Protein AF-0000000069700414 (afdb_homodimer)

Sequence (272 aa):
VNTRLRNTLLAIALTTCFTAASQASTSADVPSVSQDPVVQHLKLSEEQVAKIQALRQGFENNVSQIKISGYQDGALADVIHSGKWDDAKVKQQLAAFGQLDQQVRYYRVKYYFDVSQVLTPEQRELVKKDLSAAINVNTRLRNTLLAIALTTCFTAASQASTSADVPSVSQDPVVQHLKLSEEQVAKIQALRQGFENNVSQIKISGYQDGALADVIHSGKWDDAKVKQQLAAFGQLDQQVRYYRVKYYFDVSQVLTPEQRELVKKDLSAAIN

Foldseek 3Di:
DCVVVLVVLLVVQLLCLLQDPPPDDDDDCPPGNPPSPLNVVLPDDPVLNVQLVVLVVVLSVQLVPDDQPQADPCQVVCCVVVVHHDPVSVVSNVVSSVVSSVSSVVSSVVSVVVSCVSGDPVSNVSSVVVVVVVVD/DCVVVLVVLLVPQLLCLLQDPDPDDDDDPPPGNPPSPLNVVLPDDPVLNVQLVVLVVVLVVQLVPDDQPQADPCQVVCCVVVVHHDPVSVVSNVVSSVVSSVSSVVSSVVSVVVSCVSGDPVSNVSSVVSVVVVVD

pLDDT: mean 76.79, std 23.21, range [29.92, 98.38]

Structure (mmCIF, N/CA/C/O backbone):
data_AF-0000000069700414-model_v1
#
loop_
_entity.id
_entity.type
_entity.pdbx_description
1 polymer Lipoprotein
#
loop_
_atom_site.group_PDB
_atom_site.id
_atom_site.type_symbol
_atom_site.label_atom_id
_atom_site.label_alt_id
_atom_site.label_comp_id
_atom_site.label_asym_id
_atom_site.label_entity_id
_atom_site.label_seq_id
_atom_site.pdbx_PDB_ins_code
_atom_site.Cartn_x
_atom_site.Cartn_y
_atom_site.Cartn_z
_atom_site.occupancy
_atom_site.B_iso_or_equiv
_atom_site.auth_seq_id
_atom_site.auth_comp_id
_atom_site.auth_asym_id
_atom_site.auth_atom_id
_atom_site.pdbx_PDB_model_num
ATOM 1 N N . VAL A 1 1 ? 17.812 -6.016 7.461 1 41.91 1 VAL A N 1
ATOM 2 C CA . VAL A 1 1 ? 17 -6.672 6.449 1 41.91 1 VAL A CA 1
ATOM 3 C C . VAL A 1 1 ? 15.672 -5.93 6.293 1 41.91 1 VAL A C 1
ATOM 5 O O . VAL A 1 1 ? 15.211 -5.691 5.172 1 41.91 1 VAL A O 1
ATOM 8 N N . ASN A 1 2 ? 15.023 -5.598 7.434 1 52.28 2 ASN A N 1
ATOM 9 C CA . ASN A 1 2 ? 13.68 -5.023 7.414 1 52.28 2 ASN A CA 1
ATOM 10 C C . ASN A 1 2 ? 13.703 -3.561 6.984 1 52.28 2 ASN A C 1
ATOM 12 O O . ASN A 1 2 ? 12.68 -2.879 7.039 1 52.28 2 ASN A O 1
ATOM 16 N N . THR A 1 3 ? 14.977 -3.229 6.633 1 57.22 3 THR A N 1
ATOM 17 C CA . THR A 1 3 ? 15.133 -1.822 6.281 1 57.22 3 THR A CA 1
ATOM 18 C C . THR A 1 3 ? 14.461 -1.518 4.945 1 57.22 3 THR A C 1
ATOM 20 O O . THR A 1 3 ? 13.914 -0.431 4.754 1 57.22 3 THR A O 1
ATOM 23 N N . ARG A 1 4 ? 14.531 -2.467 4.176 1 59.78 4 ARG A N 1
ATOM 24 C CA . ARG A 1 4 ? 13.961 -2.232 2.854 1 59.78 4 ARG A CA 1
ATOM 25 C C . ARG A 1 4 ? 12.453 -2.01 2.938 1 59.78 4 ARG A C 1
ATOM 27 O O . ARG A 1 4 ? 11.914 -1.105 2.293 1 59.78 4 ARG A O 1
ATOM 34 N N . LEU A 1 5 ? 11.875 -2.877 3.717 1 58.03 5 LEU A N 1
ATOM 35 C CA . LEU A 1 5 ? 10.43 -2.75 3.869 1 58.03 5 LEU A CA 1
ATOM 36 C C . LEU A 1 5 ? 10.062 -1.383 4.434 1 58.03 5 LEU A C 1
ATOM 38 O O . LEU A 1 5 ? 9.109 -0.754 3.973 1 58.03 5 LEU A O 1
ATOM 42 N N . ARG A 1 6 ? 10.836 -1.009 5.406 1 60.41 6 ARG A N 1
ATOM 43 C CA . ARG A 1 6 ? 10.578 0.291 6.02 1 60.41 6 ARG A CA 1
ATOM 44 C C . ARG A 1 6 ? 10.758 1.418 5.008 1 60.41 6 ARG A C 1
ATOM 46 O O . ARG A 1 6 ? 9.945 2.348 4.961 1 60.41 6 ARG A O 1
ATOM 53 N N . ASN A 1 7 ? 11.75 1.329 4.266 1 59.88 7 ASN A N 1
ATOM 54 C CA . ASN A 1 7 ? 12.039 2.359 3.271 1 59.88 7 ASN A CA 1
ATOM 55 C C . ASN A 1 7 ? 10.953 2.418 2.199 1 59.88 7 ASN A C 1
ATOM 57 O O . ASN A 1 7 ? 10.578 3.504 1.751 1 59.88 7 ASN A O 1
ATOM 61 N N . THR A 1 8 ? 10.5 1.278 1.848 1 60.91 8 THR A N 1
ATOM 62 C CA . THR A 1 8 ? 9.453 1.226 0.832 1 60.91 8 THR A CA 1
ATOM 63 C C . THR A 1 8 ? 8.156 1.834 1.358 1 60.91 8 THR A C 1
ATOM 65 O O . THR A 1 8 ? 7.469 2.559 0.638 1 60.91 8 THR A O 1
ATOM 68 N N . LEU A 1 9 ? 7.922 1.558 2.535 1 58.03 9 LEU A N 1
ATOM 69 C CA . LEU A 1 9 ? 6.691 2.082 3.119 1 58.03 9 LEU A CA 1
ATOM 70 C C . LEU A 1 9 ? 6.801 3.586 3.352 1 58.03 9 LEU A C 1
ATOM 72 O O . LEU A 1 9 ? 5.809 4.309 3.24 1 58.03 9 LEU A O 1
ATOM 76 N N . LEU A 1 10 ? 8.016 3.967 3.656 1 55.5 10 LEU A N 1
ATOM 77 C CA . LEU A 1 10 ? 8.258 5.395 3.834 1 55.5 10 LEU A CA 1
ATOM 78 C C . LEU A 1 10 ? 8.156 6.133 2.504 1 55.5 10 LEU A C 1
ATOM 80 O O . LEU A 1 10 ? 7.695 7.273 2.457 1 55.5 10 LEU A O 1
ATOM 84 N N . ALA A 1 11 ? 8.562 5.477 1.451 1 51.81 11 ALA A N 1
ATOM 85 C CA . ALA A 1 11 ? 8.648 6.117 0.142 1 51.81 11 ALA A CA 1
ATOM 86 C C . ALA A 1 11 ? 7.258 6.465 -0.388 1 51.81 11 ALA A C 1
ATOM 88 O O . ALA A 1 11 ? 7.094 7.438 -1.13 1 51.81 11 ALA A O 1
ATOM 89 N N . ILE A 1 12 ? 6.309 5.773 -0.159 1 44.5 12 ILE A N 1
ATOM 90 C CA . ILE A 1 12 ? 5.02 6.156 -0.719 1 44.5 12 ILE A CA 1
ATOM 91 C C . ILE A 1 12 ? 4.656 7.57 -0.268 1 44.5 12 ILE A C 1
ATOM 93 O O . ILE A 1 12 ? 4.109 8.352 -1.045 1 44.5 12 ILE A O 1
ATOM 97 N N . ALA A 1 13 ? 4.699 7.902 0.982 1 40.06 13 ALA A N 1
ATOM 98 C CA . ALA A 1 13 ? 4.027 9.086 1.518 1 40.06 13 ALA A CA 1
ATOM 99 C C . ALA A 1 13 ? 4.777 10.359 1.146 1 40.06 13 ALA A C 1
ATOM 101 O O . ALA A 1 13 ? 4.18 11.43 1.051 1 40.06 13 ALA A O 1
ATOM 102 N N . LEU A 1 14 ? 6.102 10.297 1.389 1 41.78 14 LEU A N 1
ATOM 103 C CA . LEU A 1 14 ? 6.684 11.578 1.773 1 41.78 14 LEU A CA 1
ATOM 104 C C . LEU A 1 14 ? 6.832 12.492 0.562 1 41.78 14 LEU A C 1
ATOM 106 O O . LEU A 1 14 ? 7.922 12.617 -0.002 1 41.78 14 LEU A O 1
ATOM 110 N N . THR A 1 15 ? 6.098 12.234 -0.375 1 39.31 15 THR A N 1
ATOM 111 C CA . THR A 1 15 ? 6.324 13.219 -1.427 1 39.31 15 THR A CA 1
ATOM 112 C C . THR A 1 15 ? 6.168 14.641 -0.885 1 39.31 15 THR A C 1
ATOM 114 O O . THR A 1 15 ? 6.301 15.609 -1.63 1 39.31 15 THR A O 1
ATOM 117 N N . THR A 1 16 ? 5.371 14.75 0.252 1 40.47 16 THR A N 1
ATOM 118 C CA . THR A 1 16 ? 5.148 16.172 0.52 1 40.47 16 THR A CA 1
ATOM 119 C C . THR A 1 16 ? 6.391 16.797 1.14 1 40.47 16 THR A C 1
ATOM 121 O O . THR A 1 16 ? 6.547 16.797 2.363 1 40.47 16 THR A O 1
ATOM 124 N N . CYS A 1 17 ? 7.543 16.406 0.801 1 36.88 17 CYS A N 1
ATOM 125 C CA . CYS A 1 17 ? 8.617 17.188 1.415 1 36.88 17 CYS A CA 1
ATOM 126 C C . CYS A 1 17 ? 8.422 18.672 1.187 1 36.88 17 CYS A C 1
ATOM 128 O O . CYS A 1 17 ? 8.258 19.109 0.047 1 36.88 17 CYS A O 1
ATOM 130 N N . PHE A 1 18 ? 7.914 19.328 2.146 1 36.69 18 PHE A N 1
ATOM 131 C CA . PHE A 1 18 ? 8 20.781 2.227 1 36.69 18 PHE A CA 1
ATOM 132 C C . PHE A 1 18 ? 9.43 21.25 1.961 1 36.69 18 PHE A C 1
ATOM 134 O O . PHE A 1 18 ? 10.312 21.062 2.799 1 36.69 18 PHE A O 1
ATOM 141 N N . THR A 1 19 ? 9.969 20.922 0.76 1 35.75 19 THR A N 1
ATOM 142 C CA . THR A 1 19 ? 11.305 21.438 0.486 1 35.75 19 THR A CA 1
ATOM 143 C C . THR A 1 19 ? 11.406 22.906 0.902 1 35.75 19 THR A C 1
ATOM 145 O O . THR A 1 19 ? 10.594 23.734 0.487 1 35.75 19 THR A O 1
ATOM 148 N N . ALA A 1 20 ? 11.914 23.25 2.096 1 34.62 20 ALA A N 1
ATOM 149 C CA . ALA A 1 20 ? 12.484 24.562 2.383 1 34.62 20 ALA A CA 1
ATOM 150 C C . ALA A 1 20 ? 13.203 25.125 1.157 1 34.62 20 ALA A C 1
ATOM 152 O O . ALA A 1 20 ? 13.633 24.375 0.283 1 34.62 20 ALA A O 1
ATOM 153 N N . ALA A 1 21 ? 13.148 26.453 0.85 1 33.12 21 ALA A N 1
ATOM 154 C CA . ALA A 1 21 ? 14.07 27.234 0.023 1 33.12 21 ALA A CA 1
ATOM 155 C C . ALA A 1 21 ? 15.484 26.672 0.108 1 33.12 21 ALA A C 1
ATOM 157 O O . ALA A 1 21 ? 15.906 26.172 1.157 1 33.12 21 ALA A O 1
ATOM 158 N N . SER A 1 22 ? 16.125 26.25 -1.153 1 33.59 22 SER A N 1
ATOM 159 C CA . SER A 1 22 ? 17.531 26.016 -1.488 1 33.59 22 SER A CA 1
ATOM 160 C C . SER A 1 22 ? 18.453 26.891 -0.653 1 33.59 22 SER A C 1
ATOM 162 O O . SER A 1 22 ? 18.625 28.078 -0.947 1 33.59 22 SER A O 1
ATOM 164 N N . GLN A 1 23 ? 18.562 27.078 0.649 1 34.53 23 GLN A N 1
ATOM 165 C CA . GLN A 1 23 ? 19.969 27.438 0.863 1 34.53 23 GLN A CA 1
ATOM 166 C C . GLN A 1 23 ? 20.906 26.359 0.306 1 34.53 23 GLN A C 1
ATOM 168 O O . GLN A 1 23 ? 20.531 25.188 0.219 1 34.53 23 GLN A O 1
ATOM 173 N N . ALA A 1 24 ? 22.125 26.641 -0.348 1 30.41 24 ALA A N 1
ATOM 174 C CA . ALA A 1 24 ? 23.234 26.156 -1.164 1 30.41 24 ALA A CA 1
ATOM 175 C C . ALA A 1 24 ? 23.875 24.922 -0.542 1 30.41 24 ALA A C 1
ATOM 177 O O . ALA A 1 24 ? 24.688 24.25 -1.185 1 30.41 24 ALA A O 1
ATOM 178 N N . SER A 1 25 ? 24.094 24.516 0.761 1 31.98 25 SER A N 1
ATOM 179 C CA . SER A 1 25 ? 25.359 23.828 0.999 1 31.98 25 SER A CA 1
ATOM 180 C C . SER A 1 25 ? 25.391 22.469 0.313 1 31.98 25 SER A C 1
ATOM 182 O O . SER A 1 25 ? 24.344 21.938 -0.072 1 31.98 25 SER A O 1
ATOM 184 N N . THR A 1 26 ? 26.547 21.531 0.369 1 29.92 26 THR A N 1
ATOM 185 C CA . THR A 1 26 ? 27.5 20.547 -0.12 1 29.92 26 THR A CA 1
ATOM 186 C C . THR A 1 26 ? 26.922 19.125 -0.045 1 29.92 26 THR A C 1
ATOM 188 O O . THR A 1 26 ? 27.344 18.234 -0.786 1 29.92 26 THR A O 1
ATOM 191 N N . SER A 1 27 ? 26.812 18.453 1.098 1 32.06 27 SER A N 1
ATOM 192 C CA . SER A 1 27 ? 27.125 17.031 1.285 1 32.06 27 SER A CA 1
ATOM 193 C C . SER A 1 27 ? 26.125 16.156 0.547 1 32.06 27 SER A C 1
ATOM 195 O O . SER A 1 27 ? 25.031 16.594 0.187 1 32.06 27 SER A O 1
ATOM 197 N N . ALA A 1 28 ? 26.281 14.656 0.739 1 34.97 28 ALA A N 1
ATOM 198 C CA . ALA A 1 28 ? 25.797 13.445 0.075 1 34.97 28 ALA A CA 1
ATOM 199 C C . ALA A 1 28 ? 24.281 13.5 -0.12 1 34.97 28 ALA A C 1
ATOM 201 O O . ALA A 1 28 ? 23.547 13.938 0.772 1 34.97 28 ALA A O 1
ATOM 202 N N . ASP A 1 29 ? 23.672 13.531 -1.408 1 32.16 29 ASP A N 1
ATOM 203 C CA . ASP A 1 29 ? 22.469 13.82 -2.182 1 32.16 29 ASP A CA 1
ATOM 204 C C . ASP A 1 29 ? 21.266 13.07 -1.625 1 32.16 29 ASP A C 1
ATOM 206 O O . ASP A 1 29 ? 21.094 11.883 -1.896 1 32.16 29 ASP A O 1
ATOM 210 N N . VAL A 1 30 ? 21.109 12.938 -0.283 1 35.09 30 VAL A N 1
ATOM 211 C CA . VAL A 1 30 ? 19.734 12.516 0.02 1 35.09 30 VAL A CA 1
ATOM 212 C C . VAL A 1 30 ? 18.766 13.195 -0.94 1 35.09 30 VAL A C 1
ATOM 214 O O . VAL A 1 30 ? 18.781 14.422 -1.094 1 35.09 30 VAL A O 1
ATOM 217 N N . PRO A 1 31 ? 18.344 12.586 -2.008 1 37.16 31 PRO A N 1
ATOM 218 C CA . PRO A 1 31 ? 17.406 13.344 -2.848 1 37.16 31 PRO A CA 1
ATOM 219 C C . PRO A 1 31 ? 16.547 14.312 -2.045 1 37.16 31 PRO A C 1
ATOM 221 O O . PRO A 1 31 ? 16.062 13.961 -0.966 1 37.16 31 PRO A O 1
ATOM 224 N N . SER A 1 32 ? 16.891 15.656 -1.909 1 35.06 32 SER A N 1
ATOM 225 C CA . SER A 1 32 ? 16.219 16.828 -1.372 1 35.06 32 SER A CA 1
ATOM 226 C C . SER A 1 32 ? 14.703 16.688 -1.464 1 35.06 32 SER A C 1
ATOM 228 O O . SER A 1 32 ? 14.188 16 -2.357 1 35.06 32 SER A O 1
ATOM 230 N N . VAL A 1 33 ? 13.938 16.859 -0.372 1 39.72 33 VAL A N 1
ATOM 231 C CA . VAL A 1 33 ? 12.516 17.156 -0.213 1 39.72 33 VAL A CA 1
ATOM 232 C C . VAL A 1 33 ? 12.031 18 -1.383 1 39.72 33 VAL A C 1
ATOM 234 O O . VAL A 1 33 ? 10.867 18.406 -1.417 1 39.72 33 VAL A O 1
ATOM 237 N N . SER A 1 34 ? 12.922 18.531 -2.254 1 37.69 34 SER A N 1
ATOM 238 C CA . SER A 1 34 ? 12.617 19.578 -3.23 1 37.69 34 SER A CA 1
ATOM 239 C C . SER A 1 34 ? 11.438 19.172 -4.109 1 37.69 34 SER A C 1
ATOM 241 O O . SER A 1 34 ? 10.711 20.031 -4.613 1 37.69 34 SER A O 1
ATOM 243 N N . GLN A 1 35 ? 11.477 18.078 -4.746 1 42.81 35 GLN A N 1
ATOM 244 C CA . GLN A 1 35 ? 10.844 18.047 -6.062 1 42.81 35 GLN A CA 1
ATOM 245 C C . GLN A 1 35 ? 9.328 17.953 -5.941 1 42.81 35 GLN A C 1
ATOM 247 O O . GLN A 1 35 ? 8.648 17.484 -6.859 1 42.81 35 GLN A O 1
ATOM 252 N N . ASP A 1 36 ? 8.742 18.031 -4.73 1 44.22 36 ASP A N 1
ATOM 253 C CA . ASP A 1 36 ? 7.293 17.938 -4.871 1 44.22 36 ASP A CA 1
ATOM 254 C C . ASP A 1 36 ? 6.727 19.234 -5.473 1 44.22 36 ASP A C 1
ATOM 256 O O . ASP A 1 36 ? 6.875 20.312 -4.898 1 44.22 36 ASP A O 1
ATOM 260 N N . PRO A 1 37 ? 6.457 19.312 -6.625 1 48.75 37 PRO A N 1
ATOM 261 C CA . PRO A 1 37 ? 5.91 20.484 -7.309 1 48.75 37 PRO A CA 1
ATOM 262 C C . PRO A 1 37 ? 4.789 21.156 -6.516 1 48.75 37 PRO A C 1
ATOM 264 O O . PRO A 1 37 ? 4.574 22.359 -6.656 1 48.75 37 PRO A O 1
ATOM 267 N N . VAL A 1 38 ? 4.086 20.516 -5.598 1 51.22 38 VAL A N 1
ATOM 268 C CA . VAL A 1 38 ? 2.904 21.062 -4.941 1 51.22 38 VAL A CA 1
ATOM 269 C C . VAL A 1 38 ? 3.316 22.172 -3.98 1 51.22 38 VAL A C 1
ATOM 271 O O . VAL A 1 38 ? 2.592 23.156 -3.816 1 51.22 38 VAL A O 1
ATOM 274 N N . VAL A 1 39 ? 4.625 22.141 -3.477 1 54.06 39 VAL A N 1
ATOM 275 C CA . VAL A 1 39 ? 4.973 23.078 -2.418 1 54.06 39 VAL A CA 1
ATOM 276 C C . VAL A 1 39 ? 5.688 24.297 -3.014 1 54.06 39 VAL A C 1
ATOM 278 O O . VAL A 1 39 ? 5.789 25.344 -2.373 1 54.06 39 VAL A O 1
ATOM 281 N N . GLN A 1 40 ? 6.195 24.094 -4.238 1 58.75 40 GLN A N 1
ATOM 282 C CA . GLN A 1 40 ? 7 25.172 -4.797 1 58.75 40 GLN A CA 1
ATOM 283 C C . GLN A 1 40 ? 6.23 26.5 -4.793 1 58.75 40 GLN A C 1
ATOM 285 O O . GLN A 1 40 ? 6.824 27.562 -4.664 1 58.75 40 GLN A O 1
ATOM 290 N N . HIS A 1 41 ? 4.934 26.359 -4.66 1 71 41 HIS A N 1
ATOM 291 C CA . HIS A 1 41 ? 4.246 27.625 -4.84 1 71 41 HIS A CA 1
ATOM 292 C C . HIS A 1 41 ? 3.602 28.094 -3.537 1 71 41 HIS A C 1
ATOM 294 O O . HIS A 1 41 ? 2.861 29.078 -3.521 1 71 41 HIS A O 1
ATOM 300 N N . LEU A 1 42 ? 3.986 27.562 -2.314 1 80.25 42 LEU A N 1
ATOM 301 C CA . LEU A 1 42 ? 3.287 27.875 -1.072 1 80.25 42 LEU A CA 1
ATOM 302 C C . LEU A 1 42 ? 3.902 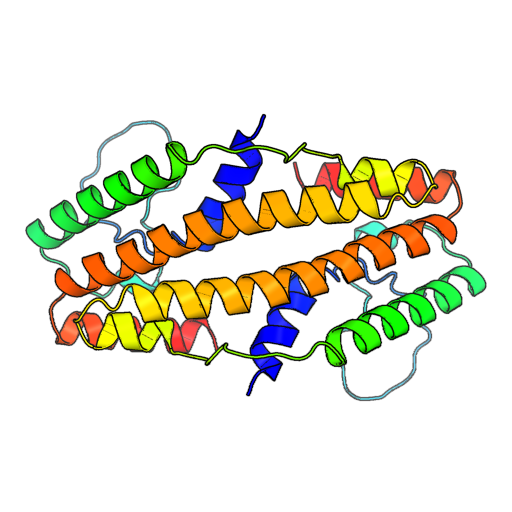29.078 -0.391 1 80.25 42 LEU A C 1
ATOM 304 O O . LEU A 1 42 ? 3.348 29.609 0.58 1 80.25 42 LEU A O 1
ATOM 308 N N . LYS A 1 43 ? 4.938 29.719 -0.922 1 82.62 43 LYS A N 1
ATOM 309 C CA . LYS A 1 43 ? 5.594 30.891 -0.343 1 82.62 43 LYS A CA 1
ATOM 310 C C . LYS A 1 43 ? 5.73 30.75 1.17 1 82.62 43 LYS A C 1
ATOM 312 O O . LYS A 1 43 ? 5.305 31.625 1.922 1 82.62 43 LYS A O 1
ATOM 317 N N . LEU A 1 44 ? 6.348 29.719 1.66 1 88.81 44 LEU A N 1
ATOM 318 C CA . LEU A 1 44 ? 6.512 29.438 3.084 1 88.81 44 LEU A CA 1
ATOM 319 C C . LEU A 1 44 ? 7.508 30.422 3.713 1 88.81 44 LEU A C 1
ATOM 321 O O . LEU A 1 44 ? 8.469 30.828 3.066 1 88.81 44 LEU A O 1
ATOM 325 N N . SER A 1 45 ? 7.219 30.797 4.992 1 89.88 45 SER A N 1
ATOM 326 C CA . SER A 1 45 ? 8.219 31.547 5.742 1 89.88 45 SER A CA 1
ATOM 327 C C . SER A 1 45 ? 9.359 30.641 6.207 1 89.88 45 SER A C 1
ATOM 329 O O . SER A 1 45 ? 9.211 29.406 6.234 1 89.88 45 SER A O 1
ATOM 331 N N . GLU A 1 46 ? 10.477 31.156 6.535 1 87.06 46 GLU A N 1
ATOM 332 C CA . GLU A 1 46 ? 11.609 30.391 7.066 1 87.06 46 GLU A CA 1
ATOM 333 C C . GLU A 1 46 ? 11.219 29.641 8.336 1 87.06 46 GLU A C 1
ATOM 335 O O . GLU A 1 46 ? 11.68 28.516 8.562 1 87.06 46 GLU A O 1
ATOM 340 N N . GLU A 1 47 ? 10.438 30.25 9.141 1 93.44 47 GLU A N 1
ATOM 341 C CA . GLU A 1 47 ? 9.977 29.594 10.359 1 93.44 47 GLU A CA 1
ATOM 342 C C . GLU A 1 47 ? 9.125 28.375 10.047 1 93.44 47 GLU A C 1
ATOM 344 O O . GLU A 1 47 ? 9.266 27.328 10.68 1 93.44 47 GLU A O 1
ATOM 349 N N . GLN A 1 48 ? 8.211 28.469 9.109 1 92.5 48 GLN A N 1
ATOM 350 C CA . GLN A 1 48 ? 7.398 27.344 8.664 1 92.5 48 GLN A CA 1
ATOM 351 C C . GLN A 1 48 ? 8.266 26.203 8.141 1 92.5 48 GLN A C 1
ATOM 353 O O . GLN A 1 48 ? 8.039 25.047 8.469 1 92.5 48 GLN A O 1
ATOM 358 N N . VAL A 1 49 ? 9.227 26.562 7.387 1 88.19 49 VAL A N 1
ATOM 359 C CA . VAL A 1 49 ? 10.133 25.562 6.82 1 88.19 49 VAL A CA 1
ATOM 360 C C . VAL A 1 49 ? 10.836 24.812 7.945 1 88.19 49 VAL A C 1
ATOM 362 O O . VAL A 1 49 ? 10.906 23.578 7.922 1 88.19 49 VAL A O 1
ATOM 365 N N . ALA A 1 50 ? 11.359 25.5 8.859 1 91.75 50 ALA A N 1
ATOM 366 C CA . ALA A 1 50 ? 12.062 24.891 9.984 1 91.75 50 ALA A CA 1
ATOM 367 C C . ALA A 1 50 ? 11.141 23.953 10.766 1 91.75 50 ALA A C 1
ATOM 369 O O . ALA A 1 50 ? 11.531 22.859 11.148 1 91.75 50 ALA A O 1
ATOM 370 N N . LYS A 1 51 ? 9.914 24.391 11.023 1 95 51 LYS A N 1
ATOM 371 C CA . LYS A 1 51 ? 8.953 23.578 11.758 1 95 51 LYS A CA 1
ATOM 372 C C . LYS A 1 51 ? 8.602 22.312 10.984 1 95 51 LYS A C 1
ATOM 374 O O . LYS A 1 51 ? 8.516 21.219 11.57 1 95 51 LYS A O 1
ATOM 379 N N . ILE A 1 52 ? 8.406 22.453 9.758 1 93.38 52 ILE A N 1
ATOM 380 C CA . ILE A 1 52 ? 8.047 21.312 8.922 1 93.38 52 ILE A CA 1
ATOM 381 C C . ILE A 1 52 ? 9.203 20.312 8.875 1 93.38 52 ILE A C 1
ATOM 383 O O . ILE A 1 52 ? 8.992 19.109 8.914 1 93.38 52 ILE A O 1
ATOM 387 N N . GLN A 1 53 ? 10.398 20.812 8.781 1 91.94 53 GLN A N 1
ATOM 388 C CA . GLN A 1 53 ? 11.57 19.938 8.797 1 91.94 53 GLN A CA 1
ATOM 389 C C . GLN A 1 53 ? 11.648 19.141 10.102 1 91.94 53 GLN A C 1
ATOM 391 O O . GLN A 1 53 ? 11.961 17.953 10.086 1 91.94 53 GLN A O 1
ATOM 396 N N . ALA A 1 54 ? 11.43 19.797 11.141 1 95.19 54 ALA A N 1
ATOM 397 C CA . ALA A 1 54 ? 11.438 19.109 12.438 1 95.19 54 ALA A CA 1
ATOM 398 C C . ALA A 1 54 ? 10.352 18.047 12.492 1 95.19 54 ALA A C 1
ATOM 400 O O . ALA A 1 54 ? 10.57 16.953 13.016 1 95.19 54 ALA A O 1
ATOM 401 N N . LEU A 1 55 ? 9.156 18.391 11.969 1 95.81 55 LEU A N 1
ATOM 402 C CA . LEU A 1 55 ? 8.062 17.422 11.914 1 95.81 55 LEU A CA 1
ATOM 403 C C . LEU A 1 55 ? 8.438 16.219 11.062 1 95.81 55 LEU A C 1
ATOM 405 O O . LEU A 1 55 ? 8.133 15.086 11.414 1 95.81 55 LEU A O 1
ATOM 409 N N . ARG A 1 56 ? 9.094 16.453 9.977 1 94.19 56 ARG A N 1
ATOM 410 C CA . ARG A 1 56 ? 9.555 15.375 9.102 1 94.19 56 ARG A CA 1
ATOM 411 C C . ARG A 1 56 ? 10.531 14.461 9.836 1 94.19 56 ARG A C 1
ATOM 413 O O . ARG A 1 56 ? 10.422 13.234 9.766 1 94.19 56 ARG A O 1
ATOM 420 N N . GLN A 1 57 ? 11.445 15.078 10.484 1 94.38 57 GLN A N 1
ATOM 421 C CA . GLN A 1 57 ? 12.406 14.297 11.258 1 94.38 57 GLN A CA 1
ATOM 422 C C . GLN A 1 57 ? 11.703 13.461 12.328 1 94.38 57 GLN A C 1
ATOM 424 O O . GLN A 1 57 ? 12.062 12.305 12.562 1 94.38 57 GLN A O 1
ATOM 429 N N . GLY A 1 58 ? 10.711 14.086 12.961 1 96.12 58 GLY A N 1
ATOM 430 C CA . GLY A 1 58 ? 9.93 13.328 13.922 1 96.12 58 GLY A CA 1
ATOM 431 C C . GLY A 1 58 ? 9.211 12.141 13.312 1 96.12 58 GLY A C 1
ATO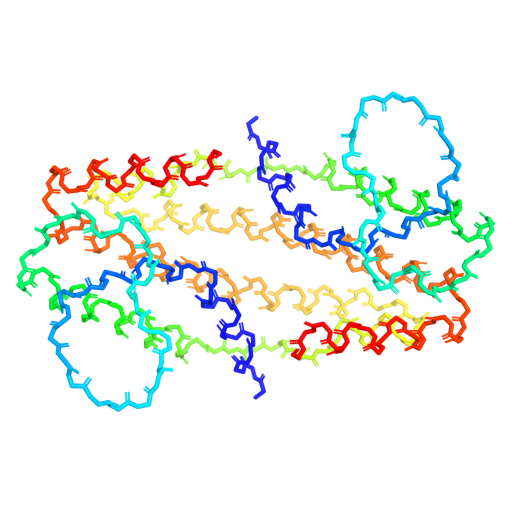M 432 O O . GLY A 1 58 ? 9.195 11.055 13.891 1 96.12 58 GLY A O 1
ATOM 433 N N . PHE A 1 59 ? 8.656 12.367 12.18 1 95.62 59 PHE A N 1
ATOM 434 C CA . PHE A 1 59 ? 7.992 11.297 11.438 1 95.62 59 PHE A CA 1
ATOM 435 C C . PHE A 1 59 ? 8.969 10.164 11.133 1 95.62 59 PHE A C 1
ATOM 437 O O . PHE A 1 59 ? 8.688 9 11.438 1 95.62 59 PHE A O 1
ATOM 444 N N . GLU A 1 60 ? 10.062 10.484 10.578 1 92.81 60 GLU A N 1
ATOM 445 C CA . GLU A 1 60 ? 11.07 9.492 10.211 1 92.81 60 GLU A CA 1
ATOM 446 C C . GLU A 1 60 ? 11.562 8.727 11.438 1 92.81 60 GLU A C 1
ATOM 448 O O . GLU A 1 60 ? 11.766 7.512 11.383 1 92.81 60 GLU A O 1
ATOM 453 N N . ASN A 1 61 ? 11.797 9.477 12.5 1 95.62 61 ASN A N 1
ATOM 454 C CA . ASN A 1 61 ? 12.219 8.844 13.75 1 95.62 61 ASN A CA 1
ATOM 455 C C . ASN A 1 61 ? 11.18 7.855 14.258 1 95.62 61 ASN A C 1
ATOM 457 O O . ASN A 1 61 ? 11.516 6.75 14.672 1 95.62 61 ASN A O 1
ATOM 461 N N . ASN A 1 62 ? 9.875 8.273 14.219 1 96.25 62 ASN A N 1
ATOM 462 C CA . ASN A 1 62 ? 8.805 7.387 14.664 1 96.25 62 ASN A CA 1
ATOM 463 C C . ASN A 1 62 ? 8.742 6.117 13.82 1 96.25 62 ASN A C 1
ATOM 465 O O . ASN A 1 62 ? 8.609 5.016 14.352 1 96.25 62 ASN A O 1
ATOM 469 N N . VAL A 1 63 ? 8.859 6.246 12.547 1 94.06 63 VAL A N 1
ATOM 470 C CA . VAL A 1 63 ? 8.789 5.109 11.641 1 94.06 63 VAL A CA 1
ATOM 471 C C . VAL A 1 63 ? 9.977 4.176 11.891 1 94.06 63 VAL A C 1
ATOM 473 O O . VAL A 1 63 ? 9.82 2.953 11.914 1 94.06 63 VAL A O 1
ATOM 476 N N . SER A 1 64 ? 11.164 4.777 12.102 1 92.62 64 SER A N 1
ATOM 477 C CA . SER A 1 64 ? 12.367 3.977 12.312 1 92.62 64 SER A CA 1
ATOM 478 C C . SER A 1 64 ? 12.273 3.158 13.594 1 92.62 64 SER A C 1
ATOM 480 O O . SER A 1 64 ? 12.984 2.16 13.75 1 92.62 64 SER A O 1
ATOM 482 N N . GLN A 1 65 ? 11.461 3.549 14.531 1 93.88 65 GLN A N 1
ATOM 483 C CA . GLN A 1 65 ? 11.367 2.904 15.836 1 93.88 65 GLN A CA 1
ATOM 484 C C . GLN A 1 65 ? 10.32 1.795 15.828 1 93.88 65 GLN A C 1
ATOM 486 O O . GLN A 1 65 ? 10.188 1.059 16.812 1 93.88 65 GLN A O 1
ATOM 491 N N . ILE A 1 66 ? 9.57 1.709 14.75 1 93.56 66 ILE A N 1
ATOM 492 C CA . ILE A 1 66 ? 8.578 0.648 14.672 1 93.56 66 ILE A CA 1
ATOM 493 C C . ILE A 1 66 ? 9.266 -0.714 14.727 1 93.56 66 ILE A C 1
ATOM 495 O O . ILE A 1 66 ? 10.227 -0.958 14 1 93.56 66 ILE A O 1
ATOM 499 N N . LYS A 1 67 ? 8.789 -1.563 15.531 1 90.75 67 LYS A N 1
ATOM 500 C CA . LYS A 1 67 ? 9.312 -2.922 15.641 1 90.75 67 LYS A CA 1
ATOM 501 C C . LYS A 1 67 ? 8.688 -3.842 14.602 1 90.75 67 LYS A C 1
ATOM 503 O O . LYS A 1 67 ? 7.461 -3.969 14.531 1 90.75 67 LYS A O 1
ATOM 508 N N . ILE A 1 68 ? 9.523 -4.332 13.797 1 83.75 68 ILE A N 1
ATOM 509 C CA . ILE A 1 68 ? 9.07 -5.27 12.773 1 83.75 68 ILE A CA 1
ATOM 510 C C . ILE A 1 68 ? 9.188 -6.699 13.297 1 83.75 68 ILE A C 1
ATOM 512 O O . ILE A 1 68 ? 10.281 -7.16 13.617 1 83.75 68 ILE A O 1
ATOM 516 N N . SER A 1 69 ? 8.078 -7.305 13.438 1 88.81 69 SER A N 1
ATOM 517 C CA . SER A 1 69 ? 8.062 -8.695 13.883 1 88.81 69 SER A CA 1
ATOM 518 C C . SER A 1 69 ? 7.219 -9.562 12.961 1 88.81 69 SER A C 1
ATOM 520 O O . SER A 1 69 ? 6.176 -9.133 12.477 1 88.81 69 SER A O 1
ATOM 522 N N . GLY A 1 70 ? 7.738 -10.742 12.711 1 91.25 70 GLY A N 1
ATOM 523 C CA . GLY A 1 70 ? 6.941 -11.742 12.023 1 91.25 70 GLY A CA 1
ATOM 524 C C . GLY A 1 70 ? 7.047 -11.664 10.508 1 91.25 70 GLY A C 1
ATOM 525 O O . GLY A 1 70 ? 6.598 -12.562 9.797 1 91.25 70 GLY A O 1
ATOM 526 N N . TYR A 1 71 ? 7.555 -10.617 10.086 1 90.81 71 TYR A N 1
ATOM 527 C CA . TYR A 1 71 ? 7.738 -10.469 8.641 1 90.81 71 TYR A CA 1
ATOM 528 C C . TYR A 1 71 ? 9.125 -10.938 8.219 1 90.81 71 TYR A C 1
ATOM 530 O O . TYR A 1 71 ? 10.125 -10.586 8.852 1 90.81 71 TYR A O 1
ATOM 538 N N . GLN A 1 72 ? 9.164 -11.781 7.164 1 90.12 72 GLN A N 1
ATOM 539 C CA . GLN A 1 72 ? 10.414 -12.242 6.566 1 90.12 72 GLN A CA 1
ATOM 540 C C . GLN A 1 72 ? 10.469 -11.898 5.082 1 90.12 72 GLN A C 1
ATOM 542 O O . GLN A 1 72 ? 9.625 -12.344 4.301 1 90.12 72 GLN A O 1
ATOM 547 N N . ASP A 1 73 ? 11.461 -11.117 4.762 1 86.38 73 ASP A N 1
ATOM 548 C CA . ASP A 1 73 ? 11.648 -10.781 3.354 1 86.38 73 ASP A CA 1
ATOM 549 C C . ASP A 1 73 ? 11.781 -12.039 2.502 1 86.38 73 ASP A C 1
ATOM 551 O O . ASP A 1 73 ? 12.523 -12.961 2.859 1 86.38 73 ASP A O 1
ATOM 555 N N . GLY A 1 74 ? 10.969 -12.047 1.421 1 88.38 74 GLY A N 1
ATOM 556 C CA . GLY A 1 74 ? 11.07 -13.164 0.497 1 88.38 74 GLY A CA 1
ATOM 557 C C . GLY A 1 74 ? 10.195 -14.344 0.886 1 88.38 74 GLY A C 1
ATOM 558 O O . GLY A 1 74 ? 10.062 -15.305 0.128 1 88.38 74 GLY A O 1
ATOM 559 N N . ALA A 1 75 ? 9.594 -14.305 2.031 1 93.5 75 ALA A N 1
ATOM 560 C CA . ALA A 1 75 ? 8.812 -15.445 2.512 1 93.5 75 ALA A CA 1
ATOM 561 C C . ALA A 1 75 ? 7.668 -15.766 1.556 1 93.5 75 ALA A C 1
ATOM 563 O O . ALA A 1 75 ? 7.391 -16.938 1.279 1 93.5 75 ALA A O 1
ATOM 564 N N . LEU A 1 76 ? 6.992 -14.789 1.035 1 94.62 76 LEU A N 1
ATOM 565 C CA . LEU A 1 76 ? 5.887 -15.023 0.11 1 94.62 76 LEU A CA 1
ATOM 566 C C . LEU A 1 76 ? 6.398 -15.555 -1.225 1 94.62 76 LEU A C 1
ATOM 568 O O . LEU A 1 76 ? 5.785 -16.438 -1.816 1 94.62 76 LEU A O 1
ATOM 572 N N . ALA A 1 77 ? 7.5 -14.961 -1.638 1 90.31 77 ALA A N 1
ATOM 573 C CA . ALA A 1 77 ? 8.148 -15.477 -2.844 1 90.31 77 ALA A CA 1
ATOM 574 C C . ALA A 1 77 ? 8.523 -16.938 -2.688 1 90.31 77 ALA A C 1
ATOM 576 O O . ALA A 1 77 ? 8.359 -17.734 -3.619 1 90.31 77 ALA A O 1
ATOM 577 N N . ASP A 1 78 ? 9.023 -17.297 -1.535 1 92.38 78 ASP A N 1
ATOM 578 C CA . ASP A 1 78 ? 9.398 -18.672 -1.255 1 92.38 78 ASP A CA 1
ATOM 579 C C . ASP A 1 78 ? 8.203 -19.609 -1.383 1 92.38 78 ASP A C 1
ATOM 581 O O . ASP A 1 78 ? 8.32 -20.719 -1.9 1 92.38 78 ASP A O 1
ATOM 585 N N . VAL A 1 79 ? 7.059 -19.188 -0.854 1 95.38 79 VAL A N 1
ATOM 586 C CA . VAL A 1 79 ? 5.848 -19.984 -0.983 1 95.38 79 VAL A CA 1
ATOM 587 C C . VAL A 1 79 ? 5.531 -20.219 -2.459 1 95.38 79 VAL A C 1
ATOM 589 O O . VAL A 1 79 ? 5.23 -21.344 -2.869 1 95.38 79 VAL A O 1
ATOM 592 N N . ILE A 1 80 ? 5.68 -19.203 -3.314 1 93.25 80 ILE A N 1
ATOM 593 C CA . ILE A 1 80 ? 5.371 -19.266 -4.738 1 93.25 80 ILE A CA 1
ATOM 594 C C . ILE A 1 80 ? 6.363 -20.188 -5.438 1 93.25 80 ILE A C 1
ATOM 596 O O . ILE A 1 80 ? 5.965 -21.094 -6.176 1 93.25 80 ILE A O 1
ATOM 600 N N . HIS A 1 81 ? 7.594 -20.094 -5.148 1 89.31 81 HIS A N 1
ATOM 601 C CA . HIS A 1 81 ? 8.641 -20.797 -5.867 1 89.31 81 HIS A CA 1
ATOM 602 C C . HIS A 1 81 ? 8.719 -22.266 -5.43 1 89.31 81 HIS A C 1
ATOM 604 O O . HIS A 1 81 ? 9.164 -23.125 -6.191 1 89.31 81 HIS A O 1
ATOM 610 N N . SER A 1 82 ? 8.297 -22.562 -4.254 1 91.88 82 SER A N 1
ATOM 611 C CA . SER A 1 82 ? 8.336 -23.922 -3.75 1 91.88 82 SER A CA 1
ATOM 612 C C . SER A 1 82 ? 7.34 -24.812 -4.492 1 91.88 82 SER A C 1
ATOM 614 O O . SER A 1 82 ? 7.449 -26.047 -4.449 1 91.88 82 SER A O 1
ATOM 616 N N . GLY A 1 83 ? 6.262 -24.188 -5.035 1 91.88 83 GLY A N 1
ATOM 617 C CA . GLY A 1 83 ? 5.215 -24.953 -5.695 1 91.88 83 GLY A CA 1
ATOM 618 C C . GLY A 1 83 ? 4.207 -25.547 -4.73 1 91.88 83 GLY A C 1
ATOM 619 O O . GLY A 1 83 ? 3.264 -26.219 -5.148 1 91.88 83 GLY A O 1
ATOM 620 N N . LYS A 1 84 ? 4.344 -25.312 -3.42 1 95.94 84 LYS A N 1
ATOM 621 C CA . LYS A 1 84 ? 3.422 -25.797 -2.395 1 95.94 84 LYS A CA 1
ATOM 622 C C . LYS A 1 84 ? 2.779 -24.625 -1.648 1 95.94 84 LYS A C 1
ATOM 624 O O . LYS A 1 84 ? 3.475 -23.828 -1.011 1 95.94 84 LYS A O 1
ATOM 629 N N . TRP A 1 85 ? 1.464 -24.594 -1.734 1 97.69 85 TRP A N 1
ATOM 630 C CA . TRP A 1 85 ? 0.75 -23.516 -1.066 1 97.69 85 TRP A CA 1
ATOM 631 C C . TRP A 1 85 ? 0.778 -23.688 0.448 1 97.69 85 TRP A C 1
ATOM 633 O O . TRP A 1 85 ? 0.455 -24.766 0.957 1 97.69 85 TRP A O 1
ATOM 643 N N . ASP A 1 86 ? 1.187 -22.703 1.155 1 98.12 86 ASP A N 1
ATOM 644 C CA . ASP A 1 86 ? 1.183 -22.656 2.613 1 98.12 86 ASP A CA 1
ATOM 645 C C . ASP A 1 86 ? 0.297 -21.516 3.115 1 98.12 86 ASP A C 1
ATOM 647 O O . ASP A 1 86 ? 0.778 -20.406 3.35 1 98.12 86 ASP A O 1
ATOM 651 N N . ASP A 1 87 ? -0.938 -21.781 3.334 1 98.38 87 ASP A N 1
ATOM 652 C CA . ASP A 1 87 ? -1.938 -20.781 3.67 1 98.38 87 ASP A CA 1
ATOM 653 C C . ASP A 1 87 ? -1.586 -20.078 4.977 1 98.38 87 ASP A C 1
ATOM 655 O O . ASP A 1 87 ? -1.72 -18.859 5.086 1 98.38 87 ASP A O 1
ATOM 659 N N . ALA A 1 88 ? -1.166 -20.828 5.961 1 97.88 88 ALA A N 1
ATOM 660 C CA . ALA A 1 88 ? -0.836 -20.266 7.273 1 97.88 88 ALA A CA 1
ATOM 661 C C . ALA A 1 88 ? 0.334 -19.297 7.176 1 97.88 88 ALA A C 1
ATOM 663 O O . ALA A 1 88 ? 0.288 -18.203 7.742 1 97.88 88 ALA A O 1
ATOM 664 N N . LYS A 1 89 ? 1.339 -19.656 6.488 1 97.88 89 LYS A N 1
ATOM 665 C CA . LYS A 1 89 ? 2.512 -18.812 6.32 1 97.88 89 LYS A CA 1
ATOM 666 C C . LYS A 1 89 ? 2.158 -17.531 5.559 1 97.88 89 LYS A C 1
ATOM 668 O O . LYS A 1 89 ? 2.602 -16.438 5.926 1 97.88 89 LYS A O 1
ATOM 673 N N . VAL A 1 90 ? 1.364 -17.641 4.5 1 98.06 90 VAL A N 1
ATOM 674 C CA . VAL A 1 90 ? 0.944 -16.484 3.707 1 98.06 90 VAL A CA 1
ATOM 675 C C . VAL A 1 90 ? 0.157 -15.516 4.586 1 98.06 90 VAL A C 1
ATOM 677 O O . VAL A 1 90 ? 0.463 -14.32 4.629 1 98.06 90 VAL A O 1
ATOM 680 N N . LYS A 1 91 ? -0.761 -16.062 5.328 1 97.88 91 LYS A N 1
ATOM 681 C CA . LYS A 1 91 ? -1.586 -15.219 6.184 1 97.88 91 LYS A CA 1
ATOM 682 C C . LYS A 1 91 ? -0.747 -14.547 7.266 1 97.88 91 LYS A C 1
ATOM 684 O O . LYS A 1 91 ? -0.963 -13.375 7.594 1 97.88 91 LYS A O 1
ATOM 689 N N . GLN A 1 92 ? 0.143 -15.258 7.797 1 97.5 92 GLN A N 1
ATOM 690 C CA . GLN A 1 92 ? 1.019 -14.711 8.828 1 97.5 92 GLN A CA 1
ATOM 691 C C . GLN A 1 92 ? 1.865 -13.562 8.281 1 97.5 92 GLN A C 1
ATOM 693 O O . GLN A 1 92 ? 1.997 -12.523 8.922 1 97.5 92 GLN A O 1
ATOM 698 N N . GLN A 1 93 ? 2.516 -13.742 7.113 1 96.69 93 GLN A N 1
ATOM 699 C CA . GLN A 1 93 ? 3.352 -12.719 6.5 1 96.69 93 GLN A CA 1
ATOM 700 C C . GLN A 1 93 ? 2.531 -11.484 6.133 1 96.69 93 GLN A C 1
ATOM 702 O O . GLN A 1 93 ? 2.977 -10.352 6.34 1 96.69 93 GLN A O 1
ATOM 707 N N . LEU A 1 94 ? 1.31 -11.703 5.68 1 96.75 94 LEU A N 1
ATOM 708 C CA . LEU A 1 94 ? 0.458 -10.578 5.297 1 96.75 94 LEU A CA 1
ATOM 709 C C . LEU A 1 94 ? -0.018 -9.812 6.527 1 96.75 94 LEU A C 1
ATOM 711 O O . LEU A 1 94 ? -0.147 -8.586 6.488 1 96.75 94 LEU A O 1
ATOM 715 N N . ALA A 1 95 ? -0.275 -10.523 7.59 1 95.75 95 ALA A N 1
ATOM 716 C CA . ALA A 1 95 ? -0.657 -9.867 8.844 1 95.75 95 ALA A CA 1
ATOM 717 C C . ALA A 1 95 ? 0.486 -9.016 9.391 1 95.75 95 ALA A C 1
ATOM 719 O O . ALA A 1 95 ? 0.269 -7.891 9.836 1 95.75 95 ALA A O 1
ATOM 720 N N . ALA A 1 96 ? 1.654 -9.547 9.344 1 94.38 96 ALA A N 1
ATOM 721 C CA . ALA A 1 96 ? 2.828 -8.812 9.812 1 94.38 96 ALA A CA 1
ATOM 722 C C . ALA A 1 96 ? 3.049 -7.547 8.984 1 94.38 96 ALA A C 1
ATOM 724 O O . ALA A 1 96 ? 3.295 -6.473 9.531 1 94.38 96 ALA A O 1
ATOM 725 N N . PHE A 1 97 ? 2.979 -7.645 7.676 1 93.38 97 PHE A N 1
ATOM 726 C CA . PHE A 1 97 ? 3.092 -6.488 6.793 1 93.38 97 PHE A CA 1
ATOM 727 C C . PHE A 1 97 ? 2.01 -5.461 7.102 1 93.38 97 PHE A C 1
ATOM 729 O O . PHE A 1 97 ? 2.281 -4.262 7.152 1 93.38 97 PHE A O 1
ATOM 736 N N . GLY A 1 98 ? 0.801 -5.98 7.242 1 93.25 98 GLY A N 1
ATOM 737 C CA . GLY A 1 98 ? -0.324 -5.102 7.516 1 93.25 98 GLY A CA 1
ATOM 738 C C . GLY A 1 98 ? -0.158 -4.297 8.789 1 93.25 98 GLY A C 1
ATOM 739 O O . GLY A 1 98 ? -0.506 -3.115 8.836 1 93.25 98 GLY A O 1
ATOM 740 N N . GLN A 1 99 ? 0.315 -4.922 9.797 1 93.19 99 GLN A N 1
ATOM 741 C CA . GLN A 1 99 ? 0.539 -4.234 11.062 1 93.19 99 GLN A CA 1
ATOM 742 C C . GLN A 1 99 ? 1.581 -3.129 10.906 1 93.19 99 GLN A C 1
ATOM 744 O O . GLN A 1 99 ? 1.389 -2.016 11.406 1 93.19 99 GLN A O 1
ATOM 749 N N . LEU A 1 100 ? 2.611 -3.455 10.258 1 92.56 100 LEU A N 1
ATOM 750 C CA . LEU A 1 100 ? 3.66 -2.475 9.992 1 92.56 100 LEU A CA 1
ATOM 751 C C . LEU A 1 100 ? 3.125 -1.314 9.164 1 92.56 100 LEU A C 1
ATOM 753 O O . LEU A 1 100 ? 3.316 -0.149 9.516 1 92.56 100 LEU A O 1
ATOM 757 N N . ASP A 1 101 ? 2.514 -1.654 8.07 1 93.56 101 ASP A N 1
ATOM 758 C CA . ASP A 1 101 ? 1.982 -0.646 7.156 1 93.56 101 ASP A CA 1
ATOM 759 C C . ASP A 1 101 ? 0.991 0.271 7.867 1 93.56 101 ASP A C 1
ATOM 761 O O . ASP A 1 101 ? 1.017 1.489 7.676 1 93.56 101 ASP A O 1
ATOM 765 N N . GLN A 1 102 ? 0.182 -0.32 8.75 1 94.75 102 GLN A N 1
ATOM 766 C CA . GLN A 1 102 ? -0.797 0.472 9.484 1 94.75 102 GLN A CA 1
ATOM 767 C C . GLN A 1 102 ? -0.111 1.483 10.398 1 94.75 102 GLN A C 1
ATOM 769 O O . GLN A 1 102 ? -0.56 2.625 10.516 1 94.75 102 GLN A O 1
ATOM 774 N N . GLN A 1 103 ? 0.956 1.112 11.047 1 95.38 103 GLN A N 1
ATOM 775 C CA . GLN A 1 103 ? 1.687 2.014 11.93 1 95.38 103 GLN A CA 1
ATOM 776 C C . GLN A 1 103 ? 2.369 3.127 11.141 1 95.38 103 GLN A C 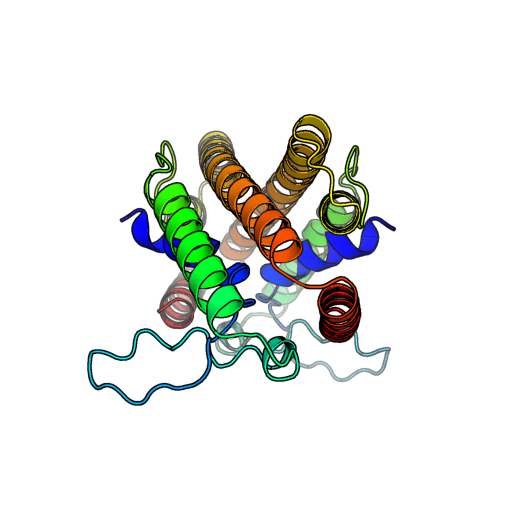1
ATOM 778 O O . GLN A 1 103 ? 2.328 4.293 11.531 1 95.38 103 GLN A O 1
ATOM 783 N N . VAL A 1 104 ? 2.965 2.77 10.039 1 94.94 104 VAL A N 1
ATOM 784 C CA . VAL A 1 104 ? 3.615 3.764 9.188 1 94.94 104 VAL A CA 1
ATOM 785 C C . VAL A 1 104 ? 2.586 4.781 8.703 1 94.94 104 VAL A C 1
ATOM 787 O O . VAL A 1 104 ? 2.83 5.988 8.734 1 94.94 104 VAL A O 1
ATOM 790 N N . ARG A 1 105 ? 1.431 4.324 8.297 1 96.25 105 ARG A N 1
ATOM 791 C CA . ARG A 1 105 ? 0.388 5.207 7.789 1 96.25 105 ARG A CA 1
ATOM 792 C C . ARG A 1 105 ? -0.16 6.105 8.891 1 96.25 105 ARG A C 1
ATOM 794 O O . ARG A 1 105 ? -0.515 7.258 8.641 1 96.25 105 ARG A O 1
ATOM 801 N N . TYR A 1 106 ? -0.257 5.527 10.094 1 97.31 106 TYR A N 1
ATOM 802 C CA . TYR A 1 106 ? -0.688 6.348 11.219 1 97.31 106 TYR A CA 1
ATOM 803 C C . TYR A 1 106 ? 0.224 7.555 11.398 1 97.31 106 TYR A C 1
ATOM 805 O O . TYR A 1 106 ? -0.249 8.695 11.477 1 97.31 106 TYR A O 1
ATOM 813 N N . TYR A 1 107 ? 1.497 7.309 11.414 1 96.75 107 TYR A N 1
ATOM 814 C CA . TYR A 1 107 ? 2.453 8.391 11.609 1 96.75 107 TYR A CA 1
ATOM 815 C C . TYR A 1 107 ? 2.455 9.336 10.406 1 96.75 107 TYR A C 1
ATOM 817 O O . TYR A 1 107 ? 2.668 10.539 10.555 1 96.75 107 TYR A O 1
ATOM 825 N N . ARG A 1 108 ? 2.166 8.82 9.273 1 96.12 108 ARG A N 1
ATOM 826 C CA . ARG A 1 108 ? 2.086 9.672 8.086 1 96.12 108 ARG A CA 1
ATOM 827 C C . ARG A 1 108 ? 0.905 10.633 8.188 1 96.12 108 ARG A C 1
ATOM 829 O O . ARG A 1 108 ? 1.043 11.828 7.902 1 96.12 108 ARG A O 1
ATOM 836 N N . VAL A 1 109 ? -0.199 10.102 8.547 1 95.69 109 VAL A N 1
ATOM 837 C CA . VAL A 1 109 ? -1.381 10.945 8.711 1 95.69 109 VAL A CA 1
ATOM 838 C C . VAL A 1 109 ? -1.124 12 9.781 1 95.69 109 VAL A C 1
ATOM 840 O O . VAL A 1 109 ? -1.47 13.172 9.609 1 95.69 109 VAL A O 1
ATOM 843 N N . LYS A 1 110 ? -0.52 11.578 10.859 1 97.5 110 LYS A N 1
ATOM 844 C CA . LYS A 1 110 ? -0.188 12.516 11.922 1 97.5 110 LYS A CA 1
ATOM 845 C C . LYS A 1 110 ? 0.754 13.609 11.422 1 97.5 110 LYS A C 1
ATOM 847 O O . LYS A 1 110 ? 0.582 14.781 11.75 1 97.5 110 LYS A O 1
ATOM 852 N N . TYR A 1 111 ? 1.708 13.234 10.625 1 95.69 111 TYR A N 1
ATOM 853 C CA . TYR A 1 111 ? 2.643 14.18 10.039 1 95.69 111 TYR A CA 1
ATOM 854 C C . TYR A 1 111 ? 1.909 15.211 9.188 1 95.69 111 TYR A C 1
ATOM 856 O O . TYR A 1 111 ? 2.113 16.422 9.352 1 95.69 111 TYR A O 1
ATOM 864 N N . TYR A 1 112 ? 1.074 14.766 8.367 1 93.38 112 TYR A N 1
ATOM 865 C CA . TYR A 1 112 ? 0.35 15.688 7.492 1 93.38 112 TYR A CA 1
ATOM 866 C C . TYR A 1 112 ? -0.576 16.594 8.297 1 93.38 112 TYR A C 1
ATOM 868 O O . TYR A 1 112 ? -0.731 17.766 7.984 1 93.38 112 TYR A O 1
ATOM 876 N N . PHE A 1 113 ? -1.158 16.062 9.273 1 95.25 113 PHE A N 1
ATOM 877 C CA . PHE A 1 113 ? -1.983 16.859 10.164 1 95.25 113 PHE A CA 1
ATOM 878 C C . PHE A 1 113 ? -1.161 17.969 10.82 1 95.25 113 PHE A C 1
ATOM 880 O O . PHE A 1 113 ? -1.549 19.141 10.781 1 95.25 113 PHE A O 1
ATOM 887 N N . ASP A 1 114 ? -0.014 17.562 11.383 1 97 114 ASP A N 1
ATOM 888 C CA . ASP A 1 114 ? 0.832 18.531 12.078 1 97 114 ASP A CA 1
ATOM 889 C C . ASP A 1 114 ? 1.369 19.578 11.117 1 97 114 ASP A C 1
ATOM 891 O O . ASP A 1 114 ? 1.484 20.766 11.477 1 97 114 ASP A O 1
ATOM 895 N N . VAL A 1 115 ? 1.693 19.156 9.922 1 93.81 115 VAL A N 1
ATOM 896 C CA . VAL A 1 115 ? 2.125 20.109 8.906 1 93.81 115 VAL A CA 1
ATOM 897 C C . VAL A 1 115 ? 0.997 21.094 8.602 1 93.81 115 VAL A C 1
ATOM 899 O O . VAL A 1 115 ? 1.231 22.297 8.461 1 93.81 115 VAL A O 1
ATOM 902 N N . SER A 1 116 ? -0.211 20.609 8.5 1 94 116 SER A N 1
ATOM 903 C CA . SER A 1 116 ? -1.355 21.453 8.203 1 94 116 SER A CA 1
ATOM 904 C C . SER A 1 116 ? -1.537 22.531 9.281 1 94 116 SER A C 1
ATOM 906 O O . SER A 1 116 ? -2.047 23.609 9 1 94 116 SER A O 1
ATOM 908 N N . GLN A 1 117 ? -1.044 22.234 10.508 1 95.44 117 GLN A N 1
ATOM 909 C CA . GLN A 1 117 ? -1.169 23.172 11.617 1 95.44 117 GLN A CA 1
ATOM 910 C C . GLN A 1 117 ? -0.135 24.281 11.5 1 95.44 117 GLN A C 1
ATOM 912 O O . GLN A 1 117 ? -0.279 25.344 12.133 1 95.44 117 GLN A O 1
ATOM 917 N N . VAL A 1 118 ? 0.901 24.031 10.734 1 95.19 118 VAL A N 1
ATOM 918 C CA . VAL A 1 118 ? 1.982 24.984 10.547 1 95.19 118 VAL A CA 1
ATOM 919 C C . VAL A 1 118 ? 1.621 25.953 9.422 1 95.19 118 VAL A C 1
ATOM 921 O O . VAL A 1 118 ? 2.104 27.094 9.391 1 95.19 118 VAL A O 1
ATOM 924 N N . LEU A 1 119 ? 0.768 25.578 8.516 1 92.75 119 LEU A N 1
ATOM 925 C CA . LEU A 1 119 ? 0.394 26.359 7.34 1 92.75 119 LEU A CA 1
ATOM 926 C C . LEU A 1 119 ? -0.698 27.375 7.68 1 92.75 119 LEU A C 1
ATOM 928 O O . LEU A 1 119 ? -1.471 27.156 8.617 1 92.75 119 LEU A O 1
ATOM 932 N N . THR A 1 120 ? -0.668 28.438 6.898 1 92.12 120 THR A N 1
ATOM 933 C CA . THR A 1 120 ? -1.794 29.375 6.988 1 92.12 120 THR A CA 1
ATOM 934 C C . THR A 1 120 ? -3.029 28.781 6.312 1 92.12 120 THR A C 1
ATOM 936 O O . THR A 1 120 ? -2.922 27.844 5.512 1 92.12 120 THR A O 1
ATOM 939 N N . PRO A 1 121 ? -4.195 29.281 6.668 1 90.69 121 PRO A N 1
ATOM 940 C CA . PRO A 1 121 ? -5.406 28.797 6 1 90.69 121 PRO A CA 1
ATOM 941 C C . PRO A 1 121 ? -5.312 28.875 4.48 1 90.69 121 PRO A C 1
ATOM 943 O O . PRO A 1 121 ? -5.773 27.969 3.779 1 90.69 121 PRO A O 1
ATOM 946 N N . GLU A 1 122 ? -4.75 29.984 4.008 1 89.94 122 GLU A N 1
ATOM 947 C CA . GLU A 1 122 ? -4.594 30.141 2.564 1 89.94 122 GLU A CA 1
ATOM 948 C C . GLU A 1 122 ? -3.676 29.062 1.987 1 89.94 122 GLU A C 1
ATOM 950 O O . GLU A 1 122 ? -3.963 28.5 0.934 1 89.94 122 GLU A O 1
ATOM 955 N N . GLN A 1 123 ? -2.572 28.844 2.66 1 88 123 GLN A N 1
ATOM 956 C CA . GLN A 1 123 ? -1.631 27.797 2.258 1 88 123 GLN A CA 1
ATOM 957 C C . GLN A 1 123 ? -2.289 26.422 2.277 1 88 123 GLN A C 1
ATOM 959 O O . GLN A 1 123 ? -2.061 25.609 1.382 1 88 123 GLN A O 1
ATOM 964 N N . ARG A 1 124 ? -3.115 26.109 3.189 1 89 124 ARG A N 1
ATOM 965 C CA . ARG A 1 124 ? -3.809 24.828 3.326 1 89 124 ARG A CA 1
ATOM 966 C C . ARG A 1 124 ? -4.754 24.594 2.154 1 89 124 ARG A C 1
ATOM 968 O O . ARG A 1 124 ? -4.855 23.484 1.645 1 89 124 ARG A O 1
ATOM 975 N N . GLU A 1 125 ? -5.441 25.562 1.742 1 87.06 125 GLU A N 1
ATOM 976 C CA . GLU A 1 125 ? -6.359 25.453 0.613 1 87.06 125 GLU A CA 1
ATOM 977 C C . GLU A 1 125 ? -5.609 25.156 -0.683 1 87.06 125 GLU A C 1
ATOM 979 O O . GLU A 1 125 ? -6.094 24.406 -1.53 1 87.06 125 GLU A O 1
ATOM 984 N N . LEU A 1 126 ? -4.449 25.766 -0.791 1 83.94 126 LEU A N 1
ATOM 985 C CA . LEU A 1 126 ? -3.623 25.516 -1.968 1 83.94 126 LEU A CA 1
ATOM 986 C C . LEU A 1 126 ? -3.162 24.062 -2.006 1 83.94 126 LEU A C 1
ATOM 988 O O . LEU A 1 126 ? -3.162 23.438 -3.068 1 83.94 126 LEU A O 1
ATOM 992 N N . VAL A 1 127 ? -2.783 23.578 -0.823 1 82.31 127 VAL A N 1
ATOM 993 C CA . VAL A 1 127 ? -2.348 22.188 -0.73 1 82.31 127 VAL A CA 1
ATOM 994 C C . VAL A 1 127 ? -3.502 21.266 -1.104 1 82.31 127 VAL A C 1
ATOM 996 O O . VAL A 1 127 ? -3.309 20.281 -1.832 1 82.31 127 VAL A O 1
ATOM 999 N N . LYS A 1 128 ? -4.648 21.5 -0.602 1 82.69 128 LYS A N 1
ATOM 1000 C CA . LYS A 1 128 ? -5.832 20.703 -0.913 1 82.69 128 LYS A CA 1
ATOM 1001 C C . LYS A 1 128 ? -6.09 20.656 -2.416 1 82.69 128 LYS A C 1
ATOM 1003 O O . LYS A 1 128 ? -6.379 19.594 -2.975 1 82.69 128 LYS A O 1
ATOM 1008 N N . LYS A 1 129 ? -6.023 21.75 -3.061 1 81.12 129 LYS A N 1
ATOM 1009 C CA . LYS A 1 129 ? -6.254 21.844 -4.5 1 81.12 129 LYS A CA 1
ATOM 1010 C C . LYS A 1 129 ? -5.203 21.062 -5.281 1 81.12 129 LYS A C 1
ATOM 1012 O O . LYS A 1 129 ? -5.527 20.391 -6.254 1 81.12 129 LYS A O 1
ATOM 1017 N N . ASP A 1 130 ? -3.998 21.188 -4.781 1 75.19 130 ASP A N 1
ATOM 1018 C CA . ASP A 1 130 ? -2.904 20.484 -5.449 1 75.19 130 ASP A CA 1
ATOM 1019 C C . ASP A 1 130 ? -3.082 18.969 -5.355 1 75.19 130 ASP A C 1
ATOM 1021 O O . ASP A 1 130 ? -2.838 18.25 -6.324 1 75.19 130 ASP A O 1
ATOM 1025 N N . LEU A 1 131 ? -3.402 18.531 -4.168 1 73.62 131 LEU A N 1
ATOM 1026 C CA . LEU A 1 131 ? -3.586 17.094 -3.965 1 73.62 131 LEU A CA 1
ATOM 1027 C C . LEU A 1 131 ? -4.746 16.578 -4.801 1 73.62 131 LEU A C 1
ATOM 1029 O O . LEU A 1 131 ? -4.668 15.477 -5.363 1 73.62 131 LEU A O 1
ATOM 1033 N N . SER A 1 132 ? -5.836 17.297 -4.797 1 72 132 SER A N 1
ATOM 1034 C CA . SER A 1 132 ? -6.98 16.906 -5.613 1 72 132 SER A CA 1
ATOM 1035 C C . SER A 1 132 ? -6.605 16.828 -7.09 1 72 132 SER A C 1
ATOM 1037 O O . SER A 1 132 ? -7.074 15.945 -7.812 1 72 132 SER A O 1
ATOM 1039 N N . ALA A 1 133 ? -5.734 17.703 -7.512 1 66.81 133 ALA A N 1
ATOM 1040 C CA . ALA A 1 133 ? -5.301 17.734 -8.906 1 66.81 133 ALA A CA 1
ATOM 1041 C C . ALA A 1 133 ? -4.383 16.547 -9.219 1 66.81 133 ALA A C 1
ATOM 1043 O O . ALA A 1 133 ? -4.363 16.062 -10.352 1 66.81 133 ALA A O 1
ATOM 1044 N N . ALA A 1 134 ? -3.594 16.234 -8.234 1 59.19 134 ALA A N 1
ATOM 1045 C CA . ALA A 1 134 ? -2.631 15.148 -8.43 1 59.19 134 ALA A CA 1
ATOM 1046 C C . ALA A 1 134 ? -3.33 13.789 -8.469 1 59.19 134 ALA A C 1
ATOM 1048 O O . ALA A 1 134 ? -2.885 12.875 -9.156 1 59.19 134 ALA A O 1
ATOM 1049 N N . ILE A 1 135 ? -4.285 13.602 -7.711 1 56.62 135 ILE A N 1
ATOM 1050 C CA . ILE A 1 135 ? -4.973 12.312 -7.617 1 56.62 135 ILE A CA 1
ATOM 1051 C C . ILE A 1 135 ? -5.949 12.164 -8.781 1 56.62 135 ILE A C 1
ATOM 1053 O O . ILE A 1 135 ? -6.219 11.047 -9.227 1 56.62 135 ILE A O 1
ATOM 1057 N N . ASN A 1 136 ? -6.539 13.148 -9.359 1 48.06 136 ASN A N 1
ATOM 1058 C CA . ASN A 1 136 ? -7.383 13.062 -10.547 1 48.06 136 ASN A CA 1
ATOM 1059 C C . ASN A 1 136 ? -6.551 12.867 -11.812 1 48.06 136 ASN A C 1
ATOM 1061 O O . ASN A 1 136 ? -5.535 13.539 -12 1 48.06 136 ASN A O 1
ATOM 1065 N N . VAL B 1 1 ? -18.484 4.152 -4.543 1 42.22 1 VAL B N 1
ATOM 1066 C CA . VAL B 1 1 ? -17.516 5.004 -3.871 1 42.22 1 VAL B CA 1
ATOM 1067 C C . VAL B 1 1 ? -16.234 4.215 -3.604 1 42.22 1 VAL B C 1
ATOM 1069 O O . VAL B 1 1 ? -15.125 4.711 -3.832 1 42.22 1 VAL B O 1
ATOM 1072 N N . ASN B 1 2 ? -16.359 3.002 -3.076 1 53 2 ASN B N 1
ATOM 1073 C CA . ASN B 1 2 ? -15.203 2.217 -2.627 1 53 2 ASN B CA 1
ATOM 1074 C C . ASN B 1 2 ? -14.461 1.592 -3.803 1 53 2 ASN B C 1
ATOM 1076 O O . ASN B 1 2 ? -13.547 0.791 -3.607 1 53 2 ASN B O 1
ATOM 1080 N N . THR B 1 3 ? -15.008 2.043 -4.941 1 58 3 THR B N 1
ATOM 1081 C CA . THR B 1 3 ? -14.43 1.453 -6.141 1 58 3 THR B CA 1
ATOM 1082 C C . THR B 1 3 ? -13.008 1.967 -6.363 1 58 3 THR B C 1
ATOM 1084 O O . THR B 1 3 ? -12.141 1.226 -6.828 1 58 3 THR B O 1
ATOM 1087 N N . ARG B 1 4 ? -12.891 3.131 -5.98 1 60.19 4 ARG B N 1
ATOM 1088 C CA . ARG B 1 4 ? -11.57 3.719 -6.215 1 60.19 4 ARG B CA 1
ATOM 1089 C C . ARG B 1 4 ? -10.5 3.014 -5.387 1 60.19 4 ARG B C 1
ATOM 1091 O O . ARG B 1 4 ? -9.422 2.713 -5.891 1 60.19 4 ARG B O 1
ATOM 1098 N N . LEU B 1 5 ? -10.875 2.828 -4.16 1 58.97 5 LEU B N 1
ATOM 1099 C CA . LEU B 1 5 ? -9.93 2.158 -3.281 1 58.97 5 LEU B CA 1
ATOM 1100 C C . LEU B 1 5 ? -9.57 0.775 -3.816 1 58.97 5 LEU B C 1
ATOM 1102 O O . LEU B 1 5 ? -8.398 0.379 -3.795 1 58.97 5 LEU B O 1
ATOM 1106 N N . ARG B 1 6 ? -10.602 0.122 -4.258 1 61.12 6 ARG B N 1
ATOM 1107 C CA . ARG B 1 6 ? -10.375 -1.213 -4.805 1 61.12 6 ARG B CA 1
ATOM 1108 C C . ARG B 1 6 ? -9.477 -1.16 -6.035 1 61.12 6 ARG B C 1
ATOM 1110 O O . ARG B 1 6 ? -8.57 -1.985 -6.184 1 61.12 6 ARG B O 1
ATOM 1117 N N . ASN B 1 7 ? -9.727 -0.252 -6.855 1 60.78 7 ASN B N 1
ATOM 1118 C CA . ASN B 1 7 ? -8.945 -0.113 -8.078 1 60.78 7 ASN B CA 1
ATOM 1119 C C . ASN B 1 7 ? -7.492 0.231 -7.781 1 60.78 7 ASN B C 1
ATOM 1121 O O . ASN B 1 7 ? -6.582 -0.268 -8.445 1 60.78 7 ASN B O 1
ATOM 1125 N N . THR B 1 8 ? -7.332 1.055 -6.816 1 61.28 8 THR B N 1
ATOM 1126 C CA . THR B 1 8 ? -5.977 1.441 -6.441 1 61.28 8 THR B CA 1
ATOM 1127 C C . THR B 1 8 ? -5.211 0.249 -5.875 1 61.28 8 THR B C 1
ATOM 1129 O O . THR B 1 8 ? -4.035 0.06 -6.184 1 61.28 8 THR B O 1
ATOM 1132 N N . LEU B 1 9 ? -5.879 -0.488 -5.145 1 58.62 9 LEU B N 1
ATOM 1133 C CA . LEU B 1 9 ? -5.227 -1.646 -4.543 1 58.62 9 LEU B CA 1
ATOM 1134 C C . LEU B 1 9 ? -4.953 -2.721 -5.586 1 58.62 9 LEU B C 1
ATOM 1136 O O . LEU B 1 9 ? -3.959 -3.443 -5.496 1 58.62 9 LEU B O 1
ATOM 1140 N N . LEU B 1 10 ? -5.867 -2.773 -6.523 1 55.44 10 LEU B N 1
ATOM 1141 C CA . LEU B 1 10 ? -5.676 -3.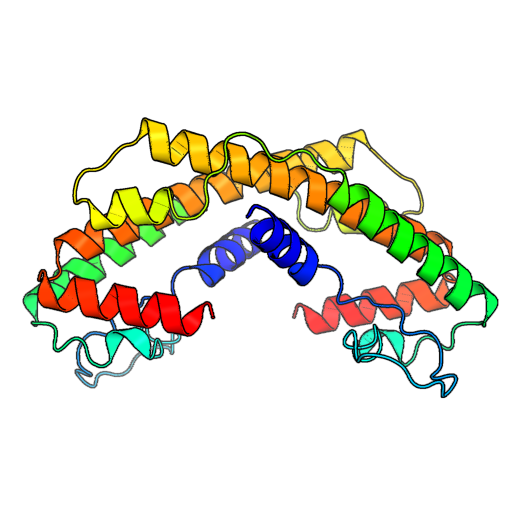717 -7.617 1 55.44 10 LEU B CA 1
ATOM 1142 C C . LEU B 1 10 ? -4.508 -3.293 -8.5 1 55.44 10 LEU B C 1
ATOM 1144 O O . LEU B 1 10 ? -3.781 -4.141 -9.031 1 55.44 10 LEU B O 1
ATOM 1148 N N . ALA B 1 11 ? -4.344 -1.984 -8.68 1 51.75 11 ALA B N 1
ATOM 1149 C CA . ALA B 1 11 ? -3.355 -1.443 -9.609 1 51.75 11 ALA B CA 1
ATOM 1150 C C . ALA B 1 11 ? -1.937 -1.772 -9.156 1 51.75 11 ALA B C 1
ATOM 1152 O O . ALA B 1 11 ? -1.035 -1.93 -9.977 1 51.75 11 ALA B O 1
ATOM 1153 N N . ILE B 1 12 ? -1.62 -1.852 -8 1 44.44 12 ILE B N 1
ATOM 1154 C CA . ILE B 1 12 ? -0.234 -2.145 -7.656 1 44.44 12 ILE B CA 1
ATOM 1155 C C . ILE B 1 12 ? 0.193 -3.461 -8.305 1 44.44 12 ILE B C 1
ATOM 1157 O O . ILE B 1 12 ? 1.317 -3.582 -8.797 1 44.44 12 ILE B O 1
ATOM 1161 N N . ALA B 1 13 ? -0.483 -4.582 -8.148 1 40.5 13 ALA B N 1
ATOM 1162 C CA . ALA B 1 13 ? 0.063 -5.91 -8.398 1 40.5 13 ALA B CA 1
ATOM 1163 C C . ALA B 1 13 ? 0.1 -6.215 -9.891 1 40.5 13 ALA B C 1
ATOM 1165 O O . ALA B 1 13 ? 0.913 -7.023 -10.344 1 40.5 13 ALA B O 1
ATOM 1166 N N . LEU B 1 14 ? -1.029 -5.895 -10.547 1 42 14 LEU B N 1
ATOM 1167 C CA . LEU B 1 14 ? -1.316 -6.801 -11.656 1 42 14 LEU B CA 1
ATOM 1168 C C . LEU B 1 14 ? -0.409 -6.508 -12.852 1 42 14 LEU B C 1
ATOM 1170 O O . LEU B 1 14 ? -0.838 -5.887 -13.82 1 42 14 LEU B O 1
ATOM 1174 N N . THR B 1 15 ? 0.621 -5.941 -12.594 1 39.41 15 THR B N 1
ATOM 1175 C CA . THR B 1 15 ? 1.373 -5.75 -13.828 1 39.41 15 THR B CA 1
ATOM 1176 C C . THR B 1 15 ? 1.625 -7.086 -14.523 1 39.41 15 THR B C 1
ATOM 1178 O O . THR B 1 15 ? 2.354 -7.148 -15.516 1 39.41 15 THR B O 1
ATOM 1181 N N . THR B 1 16 ? 1.423 -8.211 -13.766 1 40.75 16 THR B N 1
ATOM 1182 C CA . THR B 1 16 ? 1.88 -9.375 -14.516 1 40.75 16 THR B CA 1
ATOM 1183 C C . THR B 1 16 ? 0.873 -9.75 -15.602 1 40.75 16 THR B C 1
ATOM 1185 O O . THR B 1 16 ? -0.05 -10.531 -15.352 1 40.75 16 THR B O 1
ATOM 1188 N N . CYS B 1 17 ? 0.231 -8.844 -16.219 1 36.88 17 CYS B N 1
ATOM 1189 C CA . CYS B 1 17 ? -0.606 -9.383 -17.281 1 36.88 17 CYS B CA 1
ATOM 1190 C C . CYS B 1 17 ? 0.212 -10.234 -18.25 1 36.88 17 CYS B C 1
ATOM 1192 O O . CYS B 1 17 ? 1.23 -9.789 -18.781 1 36.88 17 CYS B O 1
ATOM 1194 N N . PHE B 1 18 ? 0.178 -11.477 -18.062 1 37.31 18 PHE B N 1
ATOM 1195 C CA . PHE B 1 18 ? 0.603 -12.422 -19.094 1 37.31 18 PHE B CA 1
ATOM 1196 C C . PHE B 1 18 ? -0.012 -12.062 -20.438 1 37.31 18 PHE B C 1
ATOM 1198 O O . PHE B 1 18 ? -1.222 -12.195 -20.641 1 37.31 18 PHE B O 1
ATOM 1205 N N . THR B 1 19 ? 0.34 -10.859 -20.984 1 36.47 19 THR B N 1
ATOM 1206 C CA . THR B 1 19 ? -0.186 -10.562 -22.312 1 36.47 19 THR B CA 1
ATOM 1207 C C . THR B 1 19 ? -0.082 -11.789 -23.219 1 36.47 19 THR B C 1
ATOM 1209 O O . THR B 1 19 ? 0.993 -12.375 -23.359 1 36.47 19 THR B O 1
ATOM 1212 N N . ALA B 1 20 ? -1.136 -12.586 -23.406 1 35.53 20 ALA B N 1
ATOM 1213 C CA . ALA B 1 20 ? -1.312 -13.43 -24.594 1 35.53 20 ALA B CA 1
ATOM 1214 C C . ALA B 1 20 ? -0.731 -12.766 -25.828 1 35.53 20 ALA B C 1
ATOM 1216 O O . ALA B 1 20 ? -0.612 -11.539 -25.891 1 35.53 20 ALA B O 1
ATOM 1217 N N . ALA B 1 21 ? -0.041 -13.477 -26.766 1 33.59 21 ALA B N 1
ATOM 1218 C CA . ALA B 1 21 ? 0.156 -13.125 -28.172 1 33.59 21 ALA B CA 1
ATOM 1219 C C . ALA B 1 21 ? -1.028 -12.32 -28.703 1 33.59 21 ALA B C 1
ATOM 1221 O O . ALA B 1 21 ? -2.17 -12.539 -28.297 1 33.59 21 ALA B O 1
ATOM 1222 N N . SER B 1 22 ? -0.759 -11.031 -29.281 1 34.75 22 SER B N 1
ATOM 1223 C CA . SER B 1 22 ? -1.557 -10.148 -30.125 1 34.75 22 SER B CA 1
ATOM 1224 C C . SER B 1 22 ? -2.516 -10.938 -31 1 34.75 22 SER B C 1
ATOM 1226 O O . SER B 1 22 ? -2.121 -11.461 -32.062 1 34.75 22 SER B O 1
ATOM 1228 N N . GLN B 1 23 ? -3.42 -11.867 -30.75 1 35.66 23 GLN B N 1
ATOM 1229 C CA . GLN B 1 23 ? -4.453 -11.727 -31.781 1 35.66 23 GLN B CA 1
ATOM 1230 C C . GLN B 1 23 ? -5.059 -10.328 -31.75 1 35.66 23 GLN B C 1
ATOM 1232 O O . GLN B 1 23 ? -5.113 -9.688 -30.703 1 35.66 23 GLN B O 1
ATOM 1237 N N . ALA B 1 24 ? -5.391 -9.57 -32.938 1 30.78 24 ALA B N 1
ATOM 1238 C CA . ALA B 1 24 ? -5.742 -8.273 -33.5 1 30.78 24 ALA B CA 1
ATOM 1239 C C . ALA B 1 24 ? -6.977 -7.688 -32.812 1 30.78 24 ALA B C 1
ATOM 1241 O O . ALA B 1 24 ? -7.203 -6.477 -32.844 1 30.78 24 ALA B O 1
ATOM 1242 N N . SER B 1 25 ? -8.219 -8.203 -32.406 1 32.41 25 SER B N 1
ATOM 1243 C CA . SER B 1 25 ? -9.406 -7.395 -32.688 1 32.41 25 SER B CA 1
ATOM 1244 C C . SER B 1 25 ? -9.414 -6.141 -31.812 1 32.41 25 SER B C 1
ATOM 1246 O O . SER B 1 25 ? -8.672 -6.055 -30.828 1 32.41 25 SER B O 1
ATOM 1248 N N . THR B 1 26 ? -10.602 -5.168 -31.75 1 30.06 26 THR B N 1
ATOM 1249 C CA . THR B 1 26 ? -11.25 -3.861 -31.781 1 30.06 26 THR B CA 1
ATOM 1250 C C . THR B 1 26 ? -11.352 -3.287 -30.359 1 30.06 26 THR B C 1
ATOM 1252 O O . THR B 1 26 ? -11.508 -2.076 -30.188 1 30.06 26 THR B O 1
ATOM 1255 N N . SER B 1 27 ? -12.164 -3.773 -29.438 1 31.84 27 SER B N 1
ATOM 1256 C CA . SER B 1 27 ? -12.984 -2.967 -28.531 1 31.84 27 SER B CA 1
ATOM 1257 C C . SER B 1 27 ? -12.125 -2.215 -27.531 1 31.84 27 SER B C 1
ATOM 1259 O O . SER B 1 27 ? -10.969 -2.576 -27.297 1 31.84 27 SER B O 1
ATOM 1261 N N . ALA B 1 28 ? -12.875 -1.355 -26.547 1 35.41 28 ALA B N 1
ATOM 1262 C CA . ALA B 1 28 ? -12.555 -0.274 -25.625 1 35.41 28 ALA B CA 1
ATOM 1263 C C . ALA B 1 28 ? -11.359 -0.64 -24.75 1 35.41 28 ALA B C 1
ATOM 1265 O O . ALA B 1 28 ? -11.203 -1.797 -24.344 1 35.41 28 ALA B O 1
ATOM 1266 N N . ASP B 1 29 ? -10.18 0.158 -24.688 1 32.53 29 ASP B N 1
ATOM 1267 C CA . ASP B 1 29 ? -8.766 0.218 -24.344 1 32.53 29 ASP B CA 1
ATOM 1268 C C . ASP B 1 29 ? -8.555 -0.174 -22.875 1 32.53 29 ASP B C 1
ATOM 1270 O O . ASP B 1 29 ? -8.711 0.653 -21.969 1 32.53 29 ASP B O 1
ATOM 1274 N N . VAL B 1 30 ? -9.336 -1.136 -22.297 1 35.53 30 VAL B N 1
ATOM 1275 C CA . VAL B 1 30 ? -8.766 -1.572 -21.016 1 35.53 30 VAL B CA 1
ATOM 1276 C C . VAL B 1 30 ? -7.242 -1.656 -21.141 1 35.53 30 VAL B C 1
ATOM 1278 O O . VAL B 1 30 ? -6.719 -2.293 -22.062 1 35.53 30 VAL B O 1
ATOM 1281 N N . PRO B 1 31 ? -6.469 -0.673 -20.719 1 38.06 31 PRO B N 1
ATOM 1282 C CA . PRO B 1 31 ? -5.027 -0.878 -20.875 1 38.06 31 PRO B CA 1
ATOM 1283 C C . PRO B 1 31 ? -4.621 -2.346 -20.75 1 38.06 31 PRO B C 1
ATOM 1285 O O . PRO B 1 31 ? -5.113 -3.051 -19.859 1 38.06 31 PRO B O 1
ATOM 1288 N N . SER B 1 32 ? -4.469 -3.166 -21.891 1 35.31 32 SER B N 1
ATOM 1289 C CA . SER B 1 32 ? -3.99 -4.523 -22.125 1 35.31 32 SER B CA 1
ATOM 1290 C C . SER B 1 32 ? -2.93 -4.922 -21.094 1 35.31 32 SER B C 1
ATOM 1292 O O . SER B 1 32 ? -2.205 -4.07 -20.578 1 35.31 32 SER B O 1
ATOM 1294 N N . VAL B 1 33 ? -3.035 -6.113 -20.422 1 40 33 VAL B N 1
ATOM 1295 C CA . VAL B 1 33 ? -2.07 -6.934 -19.688 1 40 33 VAL B CA 1
ATOM 1296 C C . VAL B 1 33 ? -0.691 -6.801 -20.328 1 40 33 VAL B C 1
ATOM 1298 O O . VAL B 1 33 ? 0.302 -7.293 -19.781 1 40 33 VAL B O 1
ATOM 1301 N N . SER B 1 34 ? -0.591 -6.309 -21.562 1 38.66 34 SER B N 1
ATOM 1302 C CA . SER B 1 34 ? 0.549 -6.398 -22.469 1 38.66 34 SER B CA 1
ATOM 1303 C C . SER B 1 34 ? 1.789 -5.746 -21.859 1 38.66 34 SER B C 1
ATOM 1305 O O . SER B 1 34 ? 2.912 -6.039 -22.281 1 38.66 34 SER B O 1
ATOM 1307 N N . GLN B 1 35 ? 1.64 -4.695 -21.219 1 43.38 35 GLN B N 1
ATOM 1308 C CA . GLN B 1 35 ? 2.857 -3.891 -21.188 1 43.38 35 GLN B CA 1
ATOM 1309 C C . GLN B 1 35 ? 3.824 -4.383 -20.125 1 43.38 35 GLN B C 1
ATOM 1311 O O . GLN B 1 35 ? 4.785 -3.691 -19.781 1 43.38 35 GLN B O 1
ATOM 1316 N N . ASP B 1 36 ? 3.523 -5.52 -19.422 1 45.09 36 ASP B N 1
ATOM 1317 C CA . ASP B 1 36 ? 4.578 -5.824 -18.469 1 45.09 36 ASP B CA 1
ATOM 1318 C C . ASP B 1 36 ? 5.812 -6.383 -19.156 1 45.09 36 ASP B C 1
ATOM 1320 O O . ASP B 1 36 ? 5.746 -7.43 -19.812 1 45.09 36 ASP B O 1
ATOM 1324 N N . PRO B 1 37 ? 6.758 -5.723 -19.391 1 49.16 37 PRO B N 1
ATOM 1325 C CA . PRO B 1 37 ? 7.992 -6.145 -20.047 1 49.16 37 PRO B CA 1
ATOM 1326 C C . PRO B 1 37 ? 8.5 -7.496 -19.562 1 49.16 37 PRO B C 1
ATOM 1328 O O . PRO B 1 37 ? 9.172 -8.219 -20.297 1 49.16 37 PRO B O 1
ATOM 1331 N N . VAL B 1 38 ? 8.148 -7.996 -18.359 1 51.81 38 VAL B N 1
ATOM 1332 C CA . VAL B 1 38 ? 8.75 -9.188 -17.766 1 51.81 38 VAL B CA 1
ATOM 1333 C C . VAL B 1 38 ? 8.273 -10.43 -18.5 1 51.81 38 VAL B C 1
ATOM 1335 O O . VAL B 1 38 ? 9.023 -11.398 -18.656 1 51.81 38 VAL B O 1
ATOM 1338 N N . VAL B 1 39 ? 7.062 -10.352 -19.188 1 54.72 39 VAL B N 1
ATOM 1339 C CA . VAL B 1 39 ? 6.504 -11.586 -19.734 1 54.72 39 VAL B CA 1
ATOM 1340 C C . VAL B 1 39 ? 6.773 -11.672 -21.234 1 54.72 39 VAL B C 1
ATOM 1342 O O . VAL B 1 39 ? 6.629 -12.734 -21.828 1 54.72 39 VAL B O 1
ATOM 1345 N N . GLN B 1 40 ? 7.145 -10.523 -21.812 1 59.59 40 GLN B N 1
ATOM 1346 C CA . GLN B 1 40 ? 7.266 -10.508 -23.266 1 59.59 40 GLN B CA 1
ATOM 1347 C C . GLN B 1 40 ? 8.211 -11.609 -23.75 1 59.59 40 GLN B C 1
ATOM 1349 O O . GLN B 1 40 ? 8.031 -12.141 -24.844 1 59.59 40 GLN B O 1
ATOM 1354 N N . HIS B 1 41 ? 9.023 -12.086 -22.828 1 72.25 41 HIS B N 1
ATOM 1355 C CA . HIS B 1 41 ? 10.008 -13 -23.406 1 72.25 41 HIS B CA 1
ATOM 1356 C C . HIS B 1 41 ? 9.789 -14.422 -22.922 1 72.25 41 HIS B C 1
ATOM 1358 O O . HIS B 1 41 ? 10.625 -15.305 -23.156 1 72.25 41 HIS B O 1
ATOM 1364 N N . LEU B 1 42 ? 8.586 -14.836 -22.375 1 80.81 42 LEU B N 1
ATOM 1365 C CA . LEU B 1 42 ? 8.391 -16.141 -21.75 1 80.81 42 LEU B CA 1
ATOM 1366 C C . LEU B 1 42 ? 7.945 -17.172 -22.781 1 80.81 42 LEU B C 1
ATOM 1368 O O . LEU B 1 42 ? 7.895 -18.375 -22.484 1 80.81 42 LEU B O 1
ATOM 1372 N N . LYS B 1 43 ? 7.773 -16.844 -24.047 1 83.19 43 LYS B N 1
ATOM 1373 C CA . LYS B 1 43 ? 7.352 -17.766 -25.094 1 83.19 43 LYS B CA 1
ATOM 1374 C C . LYS B 1 43 ? 6.254 -18.703 -24.609 1 83.19 43 LYS B C 1
ATOM 1376 O O . LYS B 1 43 ? 6.379 -19.922 -24.719 1 83.19 43 LYS B O 1
ATOM 1381 N N . LEU B 1 44 ? 5.172 -18.219 -24.109 1 89.19 44 LEU B N 1
ATOM 1382 C CA . LEU B 1 44 ? 4.066 -19 -23.562 1 89.19 44 LEU B CA 1
ATOM 1383 C C . LEU B 1 44 ? 3.309 -19.719 -24.672 1 89.19 44 LEU B C 1
ATOM 1385 O O . LEU B 1 44 ? 3.184 -19.203 -25.781 1 89.19 44 LEU B O 1
ATOM 1389 N N . SER B 1 45 ? 2.814 -20.953 -24.328 1 90.12 45 SER B N 1
ATOM 1390 C CA . SER B 1 45 ? 1.896 -21.609 -25.25 1 90.12 45 SER B CA 1
ATOM 1391 C C . SER B 1 45 ? 0.505 -21 -25.188 1 90.12 45 SER B C 1
ATOM 1393 O O . SER B 1 45 ? 0.173 -20.297 -24.234 1 90.12 45 SER B O 1
ATOM 1395 N N . GLU B 1 46 ? -0.302 -21.188 -26.172 1 87.69 46 GLU B N 1
ATOM 1396 C CA . GLU B 1 46 ? -1.681 -20.719 -26.188 1 87.69 46 GLU B CA 1
ATOM 1397 C C . GLU B 1 46 ? -2.469 -21.25 -25 1 87.69 46 GLU B C 1
ATOM 1399 O O . GLU B 1 46 ? -3.314 -20.547 -24.438 1 87.69 46 GLU B O 1
ATOM 1404 N N . GLU B 1 47 ? -2.234 -22.453 -24.688 1 93.81 47 GLU B N 1
ATOM 1405 C CA . GLU B 1 47 ? -2.908 -23.047 -23.531 1 93.81 47 GLU B CA 1
ATOM 1406 C C . GLU B 1 47 ? -2.527 -22.344 -22.234 1 93.81 47 GLU B C 1
ATOM 1408 O O . GLU B 1 47 ? -3.385 -22.078 -21.391 1 93.81 47 GLU B O 1
ATOM 1413 N N . GLN B 1 48 ? -1.27 -22.062 -22.016 1 92.81 48 GLN B N 1
ATOM 1414 C CA . GLN B 1 48 ? -0.8 -21.312 -20.859 1 92.81 48 GLN B CA 1
ATOM 1415 C C . GLN B 1 48 ? -1.457 -19.938 -20.781 1 92.81 48 GLN B C 1
ATOM 1417 O O . GLN B 1 48 ? -1.896 -19.5 -19.719 1 92.81 48 GLN B O 1
ATOM 1422 N N . VAL B 1 49 ? -1.52 -19.312 -21.891 1 88.5 49 VAL B N 1
ATOM 1423 C CA . VAL B 1 49 ? -2.121 -17.984 -21.953 1 88.5 49 VAL B CA 1
ATOM 1424 C C . VAL B 1 49 ? -3.58 -18.047 -21.5 1 88.5 49 VAL B C 1
ATOM 1426 O O . VAL B 1 49 ? -4.027 -17.234 -20.703 1 88.5 49 VAL B O 1
ATOM 1429 N N . ALA B 1 50 ? -4.297 -18.953 -22.016 1 92.06 50 ALA B N 1
ATOM 1430 C CA . ALA B 1 50 ? -5.707 -19.125 -21.672 1 92.06 50 ALA B CA 1
ATOM 1431 C C . ALA B 1 50 ? -5.875 -19.391 -20.188 1 92.06 50 ALA B C 1
ATOM 1433 O O . ALA B 1 50 ? -6.766 -18.812 -19.547 1 92.06 50 ALA B O 1
ATOM 1434 N N . LYS B 1 51 ? -5.051 -20.234 -19.609 1 95.19 51 LYS B N 1
ATOM 1435 C CA . LYS B 1 51 ? -5.125 -20.562 -18.188 1 95.19 51 LYS B CA 1
ATOM 1436 C C . LYS B 1 51 ? -4.816 -19.328 -17.344 1 95.19 51 LYS B C 1
ATOM 1438 O O . LYS B 1 51 ? -5.492 -19.078 -16.344 1 95.19 51 LYS B O 1
ATOM 1443 N N . ILE B 1 52 ? -3.844 -18.625 -17.719 1 93.38 52 ILE B N 1
ATOM 1444 C CA . ILE B 1 52 ? -3.445 -17.438 -16.953 1 93.38 52 ILE B CA 1
ATOM 1445 C C . ILE B 1 52 ? -4.551 -16.391 -17.031 1 93.38 52 ILE B C 1
ATOM 1447 O O . ILE B 1 52 ? -4.84 -15.719 -16.031 1 93.38 52 ILE B O 1
ATOM 1451 N N . GLN B 1 53 ? -5.172 -16.25 -18.156 1 92.06 53 GLN B N 1
ATOM 1452 C CA . GLN B 1 53 ? -6.281 -15.312 -18.297 1 92.06 53 GLN B CA 1
ATOM 1453 C C . GLN B 1 53 ? -7.434 -15.688 -17.359 1 92.06 53 GLN B C 1
ATOM 1455 O O . GLN B 1 53 ? -8.039 -14.82 -16.734 1 92.06 53 GLN B O 1
ATOM 1460 N N . ALA B 1 54 ? -7.723 -16.906 -17.344 1 95.25 54 ALA B N 1
ATOM 1461 C CA . ALA B 1 54 ? -8.781 -17.375 -16.453 1 95.25 54 ALA B CA 1
ATOM 1462 C C . ALA B 1 54 ? -8.422 -17.094 -14.992 1 95.25 54 ALA B C 1
ATOM 1464 O O . ALA B 1 54 ? -9.273 -16.688 -14.203 1 95.25 54 ALA B O 1
ATOM 1465 N N . LEU B 1 55 ? -7.137 -17.344 -14.641 1 95.88 55 LEU B N 1
ATOM 1466 C CA . LEU B 1 55 ? -6.664 -17.062 -13.289 1 95.88 55 LEU B CA 1
ATOM 1467 C C . LEU B 1 55 ? -6.781 -15.578 -12.977 1 95.88 55 LEU B C 1
ATOM 1469 O O . LEU B 1 55 ? -7.176 -15.203 -11.867 1 95.88 55 LEU B O 1
ATOM 1473 N N . ARG B 1 56 ? -6.473 -14.75 -13.898 1 94.25 56 ARG B N 1
ATOM 1474 C CA . ARG B 1 56 ? -6.594 -13.305 -13.734 1 94.25 56 ARG B CA 1
ATOM 1475 C C . ARG B 1 56 ? -8.047 -12.906 -13.484 1 94.25 56 ARG B C 1
ATOM 1477 O O . ARG B 1 56 ? -8.328 -12.117 -12.578 1 94.25 56 ARG B O 1
ATOM 1484 N N . GLN B 1 57 ? -8.883 -13.453 -14.289 1 94.38 57 GLN B N 1
ATOM 1485 C CA . GLN B 1 57 ? -10.305 -13.172 -14.094 1 94.38 57 GLN B CA 1
ATOM 1486 C C . GLN B 1 57 ? -10.773 -13.617 -12.719 1 94.38 57 GLN B C 1
ATOM 1488 O O . GLN B 1 57 ? -11.562 -12.93 -12.07 1 94.38 57 GLN B O 1
ATOM 1493 N N . GLY B 1 58 ? -10.297 -14.781 -12.312 1 96.19 58 GLY B N 1
ATOM 1494 C CA . GLY B 1 58 ? -10.617 -15.234 -10.969 1 96.19 58 GLY B CA 1
ATOM 1495 C C . GLY B 1 58 ? -10.125 -14.297 -9.883 1 96.19 58 GLY B C 1
ATOM 1496 O O . GLY B 1 58 ? -10.844 -14.008 -8.922 1 96.19 58 GLY B O 1
ATOM 1497 N N . PHE B 1 59 ? -8.938 -13.844 -10.062 1 95.69 59 PHE B N 1
ATOM 1498 C CA . PHE B 1 59 ? -8.359 -12.875 -9.133 1 95.69 59 PHE B CA 1
ATOM 1499 C C . PHE B 1 59 ? -9.211 -11.609 -9.07 1 95.69 59 PHE B C 1
ATOM 1501 O O . PHE B 1 59 ? -9.602 -11.18 -7.984 1 95.69 59 PHE B O 1
ATOM 1508 N N . GLU B 1 60 ? -9.516 -11.062 -10.164 1 93 60 GLU B N 1
ATOM 1509 C CA . GLU B 1 60 ? -10.312 -9.844 -10.242 1 93 60 GLU B CA 1
ATOM 1510 C C . GLU B 1 60 ? -11.695 -10.047 -9.625 1 93 60 GLU B C 1
ATOM 1512 O O . GLU B 1 60 ? -12.203 -9.164 -8.922 1 93 60 GLU B O 1
ATOM 1517 N N . ASN B 1 61 ? -12.281 -11.188 -9.938 1 95.62 61 ASN B N 1
ATOM 1518 C CA . ASN B 1 61 ? -13.578 -11.508 -9.359 1 95.62 61 ASN B CA 1
ATOM 1519 C C . ASN B 1 61 ? -13.516 -11.586 -7.836 1 95.62 61 ASN B C 1
ATOM 1521 O O . ASN B 1 61 ? -14.391 -11.062 -7.148 1 95.62 61 ASN B O 1
ATOM 1525 N N . ASN B 1 62 ? -12.453 -12.258 -7.32 1 96.31 62 ASN B N 1
ATOM 1526 C CA . ASN B 1 62 ? -12.289 -12.359 -5.875 1 96.31 62 ASN B CA 1
ATOM 1527 C C . ASN B 1 62 ? -12.125 -10.992 -5.227 1 96.31 62 ASN B C 1
ATOM 1529 O O . ASN B 1 62 ? -12.75 -10.711 -4.199 1 96.31 62 ASN B O 1
ATOM 1533 N N . VAL B 1 63 ? -11.352 -10.148 -5.809 1 94.12 63 VAL B N 1
ATOM 1534 C CA . VAL B 1 63 ? -11.102 -8.812 -5.27 1 94.12 63 VAL B CA 1
ATOM 1535 C C . VAL B 1 63 ? -12.398 -8 -5.297 1 94.12 63 VAL B C 1
ATOM 1537 O O . VAL B 1 63 ? -12.711 -7.293 -4.336 1 94.12 63 VAL B O 1
ATOM 1540 N N . SER B 1 64 ? -13.148 -8.133 -6.387 1 92.75 64 SER B N 1
ATOM 1541 C CA . SER B 1 64 ? -14.383 -7.367 -6.535 1 92.75 64 SER B CA 1
ATOM 1542 C C . SER B 1 64 ? -15.414 -7.773 -5.492 1 92.75 64 SER B C 1
ATOM 1544 O O . SER B 1 64 ? -16.344 -7.012 -5.195 1 92.75 64 SER B O 1
ATOM 1546 N N . GLN B 1 65 ? -15.32 -8.945 -4.945 1 93.94 65 GLN B N 1
ATOM 1547 C CA . GLN B 1 65 ? -16.312 -9.477 -4.016 1 93.94 65 GLN B CA 1
ATOM 1548 C C . GLN B 1 65 ? -15.953 -9.125 -2.574 1 93.94 65 GLN B C 1
ATOM 1550 O O . GLN B 1 65 ? -16.734 -9.391 -1.655 1 93.94 65 GLN B O 1
ATOM 1555 N N . ILE B 1 66 ? -14.773 -8.578 -2.387 1 93.62 66 ILE B N 1
ATOM 1556 C CA . ILE B 1 66 ? -14.391 -8.188 -1.031 1 93.62 66 ILE B CA 1
ATOM 1557 C C . ILE B 1 66 ? -15.359 -7.137 -0.502 1 93.62 66 ILE B C 1
ATOM 1559 O O . ILE B 1 66 ? -15.641 -6.145 -1.183 1 93.62 66 ILE B O 1
ATOM 1563 N N . LYS B 1 67 ? -15.836 -7.32 0.651 1 90.81 67 LYS B N 1
ATOM 1564 C CA . LYS B 1 67 ? -16.734 -6.363 1.301 1 90.81 67 LYS B CA 1
ATOM 1565 C C . LYS B 1 67 ? -15.938 -5.27 2.012 1 90.81 67 LYS B C 1
ATOM 1567 O O . LYS B 1 67 ? -15.094 -5.559 2.861 1 90.81 67 LYS B O 1
ATOM 1572 N N . ILE B 1 68 ? -16.156 -4.109 1.56 1 83.94 68 ILE B N 1
ATOM 1573 C CA . ILE B 1 68 ? -15.5 -2.959 2.176 1 83.94 68 ILE B CA 1
ATOM 1574 C C . ILE B 1 68 ? -16.406 -2.383 3.27 1 83.94 68 ILE B C 1
ATOM 1576 O O . ILE B 1 68 ? -17.516 -1.94 2.996 1 83.94 68 ILE B O 1
ATOM 1580 N N . SER B 1 69 ? -15.93 -2.479 4.453 1 88.88 69 SER B N 1
ATOM 1581 C CA . SER B 1 69 ? -16.672 -1.917 5.578 1 88.88 69 SER B CA 1
ATOM 1582 C C . SER B 1 69 ? -15.789 -1.011 6.426 1 88.88 69 SER B C 1
ATOM 1584 O O . SER B 1 69 ? -14.609 -1.304 6.637 1 88.88 69 SER B O 1
ATOM 1586 N N . GLY B 1 70 ? -16.375 0.098 6.828 1 91.31 70 GLY B N 1
ATOM 1587 C CA . GLY B 1 70 ? -15.719 0.942 7.812 1 91.31 70 GLY B CA 1
ATOM 1588 C C . GLY B 1 70 ? -14.789 1.974 7.195 1 91.31 70 GLY B C 1
ATOM 1589 O O . GLY B 1 70 ? -14.32 2.885 7.879 1 91.31 70 GLY B O 1
ATOM 1590 N N . TYR B 1 71 ? -14.531 1.789 6.004 1 90.88 71 TYR B N 1
ATOM 1591 C CA . TYR B 1 71 ? -13.688 2.76 5.312 1 90.88 71 TYR B CA 1
ATOM 1592 C C . TYR B 1 71 ? -14.539 3.816 4.613 1 90.88 71 TYR B C 1
ATOM 1594 O O . TYR B 1 71 ? -15.516 3.49 3.938 1 90.88 71 TYR B O 1
ATOM 1602 N N . GLN B 1 72 ? -14.18 5.098 4.832 1 90.25 72 GLN B N 1
ATOM 1603 C CA . GLN B 1 72 ? -14.82 6.223 4.16 1 90.25 72 GLN B CA 1
ATOM 1604 C C . GLN B 1 72 ? -13.797 7.066 3.402 1 90.25 72 GLN B C 1
ATOM 1606 O O . GLN B 1 72 ? -12.867 7.613 4 1 90.25 72 GLN B O 1
ATOM 1611 N N . AS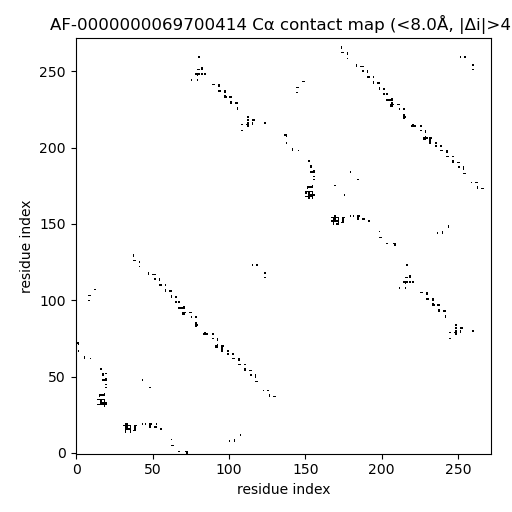P B 1 73 ? -14.008 7.133 2.109 1 86.56 73 ASP B N 1
ATOM 1612 C CA . ASP B 1 73 ? -13.125 7.965 1.298 1 86.56 73 ASP B CA 1
ATOM 1613 C C . ASP B 1 73 ? -13.102 9.398 1.809 1 86.56 73 ASP B C 1
ATOM 1615 O O . ASP B 1 73 ? -14.156 9.984 2.086 1 86.56 73 ASP B O 1
ATOM 1619 N N . GLY B 1 74 ? -11.859 9.891 1.987 1 88.38 74 GLY B N 1
ATOM 1620 C CA . GLY B 1 74 ? -11.719 11.281 2.4 1 88.38 74 GLY B CA 1
ATOM 1621 C C . GLY B 1 74 ? -11.758 11.461 3.906 1 88.38 74 GLY B C 1
ATOM 1622 O O . GLY B 1 74 ? -11.508 12.555 4.414 1 88.38 74 GLY B O 1
ATOM 1623 N N . ALA B 1 75 ? -12.055 10.43 4.637 1 93.62 75 ALA B N 1
ATOM 1624 C CA . ALA B 1 75 ? -12.203 10.555 6.082 1 93.62 75 ALA B CA 1
ATOM 1625 C C . ALA B 1 75 ? -10.914 11.039 6.73 1 93.62 75 ALA B C 1
ATOM 1627 O O . ALA B 1 75 ? -10.938 11.875 7.633 1 93.62 75 ALA B O 1
ATOM 1628 N N . LEU B 1 76 ? -9.781 10.555 6.309 1 94.75 76 LEU B N 1
ATOM 1629 C CA . LEU B 1 76 ? -8.5 10.977 6.871 1 94.75 76 LEU B CA 1
ATOM 1630 C C . LEU B 1 76 ? -8.18 12.414 6.48 1 94.75 76 LEU B C 1
ATOM 1632 O O . LEU B 1 76 ? -7.68 13.188 7.301 1 94.75 76 LEU B O 1
ATOM 1636 N N . ALA B 1 77 ? -8.477 12.695 5.242 1 90.31 77 ALA B N 1
ATOM 1637 C CA . ALA B 1 77 ? -8.32 14.078 4.789 1 90.31 77 ALA B CA 1
ATOM 1638 C C . ALA B 1 77 ? -9.18 15.031 5.625 1 90.31 77 ALA B C 1
ATOM 1640 O O . ALA B 1 77 ? -8.734 16.125 5.969 1 90.31 77 ALA B O 1
ATOM 1641 N N . ASP B 1 78 ? -10.375 14.617 5.922 1 92.44 78 ASP B N 1
ATOM 1642 C CA . ASP B 1 78 ? -11.281 15.422 6.73 1 92.44 78 ASP B CA 1
ATOM 1643 C C . ASP B 1 78 ? -10.688 15.703 8.109 1 92.44 78 ASP B C 1
ATOM 1645 O O . ASP B 1 78 ? -10.82 16.812 8.641 1 92.44 78 ASP B O 1
ATOM 1649 N N . VAL B 1 79 ? -10.086 14.688 8.711 1 95.38 79 VAL B N 1
ATOM 1650 C CA . VAL B 1 79 ? -9.438 14.883 10.008 1 95.38 79 VAL B CA 1
ATOM 1651 C C . VAL B 1 79 ? -8.359 15.953 9.891 1 95.38 79 VAL B C 1
ATOM 1653 O O . VAL B 1 79 ? -8.266 16.844 10.734 1 95.38 79 VAL B O 1
ATOM 1656 N N . ILE B 1 80 ? -7.574 15.953 8.797 1 93.31 80 ILE B N 1
ATOM 1657 C CA . ILE B 1 80 ? -6.477 16.891 8.578 1 93.31 80 ILE B CA 1
ATOM 1658 C C . ILE B 1 80 ? -7.035 18.297 8.359 1 93.31 80 ILE B C 1
ATOM 1660 O O . ILE B 1 80 ? -6.594 19.25 9 1 93.31 80 ILE B O 1
ATOM 1664 N N . HIS B 1 81 ? -8.039 18.438 7.598 1 89.44 81 HIS B N 1
ATOM 1665 C CA . HIS B 1 81 ? -8.555 19.734 7.188 1 89.44 81 HIS B CA 1
ATOM 1666 C C . HIS B 1 81 ? -9.375 20.391 8.297 1 89.44 81 HIS B C 1
ATOM 1668 O O . HIS B 1 81 ? -9.484 21.609 8.367 1 89.44 81 HIS B O 1
ATOM 1674 N N . SER B 1 82 ? -9.922 19.609 9.164 1 91.94 82 SER B N 1
ATOM 1675 C CA . SER B 1 82 ? -10.727 20.141 10.258 1 91.94 82 SER B CA 1
ATOM 1676 C C . SER B 1 82 ? -9.867 20.891 11.266 1 91.94 82 SER B C 1
ATOM 1678 O O . SER B 1 82 ? -10.375 21.672 12.07 1 91.94 82 SER B O 1
ATOM 1680 N N . GLY B 1 83 ? -8.57 20.516 11.344 1 91.81 83 GLY B N 1
ATOM 1681 C CA . GLY B 1 83 ? -7.68 21.109 12.328 1 91.81 83 GLY B CA 1
ATOM 1682 C C . GLY B 1 83 ? -7.797 20.469 13.695 1 91.81 83 GLY B C 1
ATOM 1683 O O . GLY B 1 83 ? -7.105 20.875 14.633 1 91.81 83 GLY B O 1
ATOM 1684 N N . LYS B 1 84 ? -8.648 19.438 13.867 1 95.94 84 LYS B N 1
ATOM 1685 C CA . LYS B 1 84 ? -8.82 18.719 15.125 1 95.94 84 LYS B CA 1
ATOM 1686 C C . LYS B 1 84 ? -8.461 17.25 14.969 1 95.94 84 LYS B C 1
ATOM 1688 O O . LYS B 1 84 ? -9.086 16.531 14.18 1 95.94 84 LYS B O 1
ATOM 1693 N N . TRP B 1 85 ? -7.48 16.844 15.758 1 97.69 85 TRP B N 1
ATOM 1694 C CA . TRP B 1 85 ? -7.051 15.453 15.68 1 97.69 85 TRP B CA 1
ATOM 1695 C C . TRP B 1 85 ? -8.094 14.523 16.281 1 97.69 85 TRP B C 1
ATOM 1697 O O . TRP B 1 85 ? -8.562 14.742 17.406 1 97.69 85 TRP B O 1
ATOM 1707 N N . ASP B 1 86 ? -8.5 13.539 15.586 1 98.19 86 ASP B N 1
ATOM 1708 C CA . ASP B 1 86 ? -9.406 12.484 16.016 1 98.19 86 ASP B CA 1
ATOM 1709 C C . ASP B 1 86 ? -8.734 11.117 15.953 1 98.19 86 ASP B C 1
ATOM 1711 O O . ASP B 1 86 ? -8.844 10.414 14.945 1 98.19 86 ASP B O 1
ATOM 1715 N N . ASP B 1 87 ? -8.109 10.727 17 1 98.38 87 ASP B N 1
ATOM 1716 C CA . ASP B 1 87 ? -7.289 9.523 17.031 1 98.38 87 ASP B CA 1
ATOM 1717 C C . ASP B 1 87 ? -8.125 8.281 16.75 1 98.38 87 ASP B C 1
ATOM 1719 O O . ASP B 1 87 ? -7.691 7.387 16.016 1 98.38 87 ASP B O 1
ATOM 1723 N N . ALA B 1 88 ? -9.289 8.203 17.344 1 97.88 88 ALA B N 1
ATOM 1724 C CA . ALA B 1 88 ? -10.172 7.051 17.172 1 97.88 88 ALA B CA 1
ATOM 1725 C C . ALA B 1 88 ? -10.594 6.891 15.711 1 97.88 88 ALA B C 1
ATOM 1727 O O . ALA B 1 88 ? -10.555 5.785 15.164 1 97.88 88 ALA B O 1
ATOM 1728 N N . LYS B 1 89 ? -10.977 7.934 15.109 1 97.88 89 LYS B N 1
ATOM 1729 C CA . LYS B 1 89 ? -11.391 7.902 13.711 1 97.88 89 LYS B CA 1
ATOM 1730 C C . LYS B 1 89 ? -10.234 7.508 12.797 1 97.88 89 LYS B C 1
ATOM 1732 O O . LYS B 1 89 ? -10.414 6.711 11.875 1 97.88 89 LYS B O 1
ATOM 1737 N N . VAL B 1 90 ? -9.047 8.062 13.023 1 98.06 90 VAL B N 1
ATOM 1738 C CA . VAL B 1 90 ? -7.863 7.746 12.227 1 98.06 90 VAL B CA 1
ATOM 1739 C C . VAL B 1 90 ? -7.551 6.254 12.336 1 98.06 90 VAL B C 1
ATOM 1741 O O . VAL B 1 90 ? -7.387 5.57 11.32 1 98.06 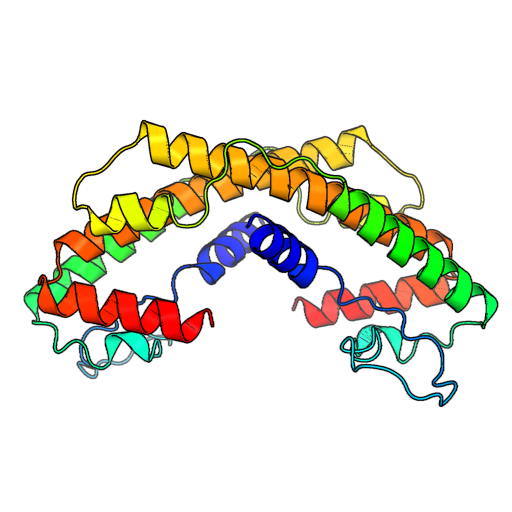90 VAL B O 1
ATOM 1744 N N . LYS B 1 91 ? -7.574 5.77 13.547 1 97.88 91 LYS B N 1
ATOM 1745 C CA . LYS B 1 91 ? -7.262 4.359 13.758 1 97.88 91 LYS B CA 1
ATOM 1746 C C . LYS B 1 91 ? -8.312 3.459 13.109 1 97.88 91 LYS B C 1
ATOM 1748 O O . LYS B 1 91 ? -7.973 2.42 12.539 1 97.88 91 LYS B O 1
ATOM 1753 N N . GLN B 1 92 ? -9.508 3.844 13.219 1 97.56 92 GLN B N 1
ATOM 1754 C CA . GLN B 1 92 ? -10.586 3.068 12.609 1 97.56 92 GLN B CA 1
ATOM 1755 C C . GLN B 1 92 ? -10.438 3.008 11.094 1 97.56 92 GLN B C 1
ATOM 1757 O O . GLN B 1 92 ? -10.586 1.943 10.492 1 97.56 92 GLN B O 1
ATOM 1762 N N . GLN B 1 93 ? -10.203 4.152 10.422 1 96.75 93 GLN B N 1
ATOM 1763 C CA . GLN B 1 93 ? -10.047 4.211 8.977 1 96.75 93 GLN B CA 1
ATOM 1764 C C . GLN B 1 93 ? -8.836 3.41 8.516 1 96.75 93 GLN B C 1
ATOM 1766 O O . GLN B 1 93 ? -8.891 2.701 7.512 1 96.75 93 GLN B O 1
ATOM 1771 N N . LEU B 1 94 ? -7.773 3.461 9.289 1 96.81 94 LEU B N 1
ATOM 1772 C CA . LEU B 1 94 ? -6.562 2.73 8.93 1 96.81 94 LEU B CA 1
ATOM 1773 C C . LEU B 1 94 ? -6.762 1.229 9.102 1 96.81 94 LEU B C 1
ATOM 1775 O O . LEU B 1 94 ? -6.234 0.435 8.32 1 96.81 94 LEU B O 1
ATOM 1779 N N . ALA B 1 95 ? -7.492 0.838 10.125 1 95.81 95 ALA B N 1
ATOM 1780 C CA . ALA B 1 95 ? -7.809 -0.574 10.32 1 95.81 95 ALA B CA 1
ATOM 1781 C C . ALA B 1 95 ? -8.656 -1.111 9.172 1 95.81 95 ALA B C 1
ATOM 1783 O O . ALA B 1 95 ? -8.414 -2.211 8.672 1 95.81 95 ALA B O 1
ATOM 1784 N N . ALA B 1 96 ? -9.617 -0.354 8.773 1 94.44 96 ALA B N 1
ATOM 1785 C CA . ALA B 1 96 ? -10.477 -0.752 7.668 1 94.44 96 ALA B CA 1
ATOM 1786 C C . ALA B 1 96 ? -9.68 -0.9 6.375 1 94.44 96 ALA B C 1
ATOM 1788 O O . ALA B 1 96 ? -9.836 -1.886 5.652 1 94.44 96 ALA B O 1
ATOM 1789 N N . PHE B 1 97 ? -8.828 0.05 6.055 1 93.38 97 PHE B N 1
ATOM 1790 C CA . PHE B 1 97 ? -7.957 -0.029 4.887 1 93.38 97 PHE B CA 1
ATOM 1791 C C . PHE B 1 97 ? -7.059 -1.258 4.965 1 93.38 97 PHE B C 1
ATOM 1793 O O . PHE B 1 97 ? -6.875 -1.962 3.971 1 93.38 97 PHE B O 1
ATOM 1800 N N . GLY B 1 98 ? -6.492 -1.428 6.145 1 93.25 98 GLY B N 1
ATOM 1801 C CA . GLY B 1 98 ? -5.59 -2.555 6.336 1 93.25 98 GLY B CA 1
ATOM 1802 C C . GLY B 1 98 ? -6.254 -3.896 6.082 1 93.25 98 GLY B C 1
ATOM 1803 O O . GLY B 1 98 ? -5.645 -4.793 5.496 1 93.25 98 GLY B O 1
ATOM 1804 N N . GLN B 1 99 ? -7.43 -4.039 6.555 1 93.12 99 GLN B N 1
ATOM 1805 C CA . GLN B 1 99 ? -8.164 -5.285 6.34 1 93.12 99 GLN B CA 1
ATOM 1806 C C . GLN B 1 99 ? -8.414 -5.527 4.855 1 93.12 99 GLN B C 1
ATOM 1808 O O . GLN B 1 99 ? -8.219 -6.637 4.359 1 93.12 99 GLN B O 1
ATOM 1813 N N . LEU B 1 100 ? -8.82 -4.52 4.211 1 92.62 100 LEU B N 1
ATOM 1814 C CA . LEU B 1 100 ? -9.055 -4.605 2.771 1 92.62 100 LEU B CA 1
ATOM 1815 C C . LEU B 1 100 ? -7.762 -4.941 2.033 1 92.62 100 LEU B C 1
ATOM 1817 O O . LEU B 1 100 ? -7.73 -5.863 1.216 1 92.62 100 LEU B O 1
ATOM 1821 N N . ASP B 1 101 ? -6.75 -4.164 2.297 1 93.5 101 ASP B N 1
ATOM 1822 C CA . ASP B 1 101 ? -5.465 -4.348 1.634 1 93.5 101 ASP B CA 1
ATOM 1823 C C . ASP B 1 101 ? -4.922 -5.758 1.858 1 93.5 101 ASP B C 1
ATOM 1825 O O . ASP B 1 101 ? -4.406 -6.383 0.931 1 93.5 101 ASP B O 1
ATOM 1829 N N . GLN B 1 102 ? -5.113 -6.273 3.076 1 94.75 102 GLN B N 1
ATOM 1830 C CA . GLN B 1 102 ? -4.641 -7.617 3.387 1 94.75 102 GLN B CA 1
ATOM 1831 C C . GLN B 1 102 ? -5.359 -8.664 2.543 1 94.75 102 GLN B C 1
ATOM 1833 O O . GLN B 1 102 ? -4.742 -9.617 2.066 1 94.75 102 GLN B O 1
ATOM 1838 N N . GLN B 1 103 ? -6.629 -8.516 2.336 1 95.44 103 GLN B N 1
ATOM 1839 C CA . GLN B 1 103 ? -7.398 -9.461 1.527 1 95.44 103 GLN B CA 1
ATOM 1840 C C . GLN B 1 103 ? -6.992 -9.383 0.058 1 95.44 103 GLN B C 1
ATOM 1842 O O . GLN B 1 103 ? -6.824 -10.406 -0.601 1 95.44 103 GLN B O 1
ATOM 1847 N N . VAL B 1 104 ? -6.828 -8.188 -0.439 1 95.06 104 VAL B N 1
ATOM 1848 C CA . VAL B 1 104 ? -6.406 -8.008 -1.824 1 95.06 104 VAL B CA 1
ATOM 1849 C C . VAL B 1 104 ? -5.039 -8.656 -2.035 1 95.06 104 VAL B C 1
ATOM 1851 O O . VAL B 1 104 ? -4.828 -9.367 -3.02 1 95.06 104 VAL B O 1
ATOM 1854 N N . ARG B 1 105 ? -4.133 -8.469 -1.112 1 96.19 105 ARG B N 1
ATOM 1855 C CA . ARG B 1 105 ? -2.787 -9.023 -1.231 1 96.19 105 ARG B CA 1
ATOM 1856 C C . ARG B 1 105 ? -2.812 -10.547 -1.148 1 96.19 105 ARG B C 1
ATOM 1858 O O . ARG B 1 105 ? -2.021 -11.227 -1.81 1 96.19 105 ARG B O 1
ATOM 1865 N N . TYR B 1 106 ? -3.707 -11.047 -0.288 1 97.31 106 TYR B N 1
ATOM 1866 C CA . TYR B 1 106 ? -3.848 -12.492 -0.218 1 97.31 106 TYR B CA 1
ATOM 1867 C C . TYR B 1 106 ? -4.188 -13.078 -1.585 1 97.31 106 TYR B C 1
ATOM 1869 O O . TYR B 1 106 ? -3.533 -14.016 -2.049 1 97.31 106 TYR B O 1
ATOM 1877 N N . TYR B 1 107 ? -5.168 -12.516 -2.215 1 96.81 107 TYR B N 1
ATOM 1878 C CA . TYR B 1 107 ? -5.586 -13.016 -3.52 1 96.81 107 TYR B CA 1
ATOM 1879 C C . TYR B 1 107 ? -4.508 -12.781 -4.57 1 96.81 107 TYR B C 1
ATOM 1881 O O . TYR B 1 107 ? -4.348 -13.578 -5.496 1 96.81 107 TYR B O 1
ATOM 1889 N N . ARG B 1 108 ? -3.766 -11.75 -4.41 1 96.12 108 ARG B N 1
ATOM 1890 C CA . ARG B 1 108 ? -2.67 -11.492 -5.34 1 96.12 108 ARG B CA 1
ATOM 1891 C C . ARG B 1 108 ? -1.592 -12.562 -5.227 1 96.12 108 ARG B C 1
ATOM 1893 O O . ARG B 1 108 ? -1.105 -13.078 -6.234 1 96.12 108 ARG B O 1
ATOM 1900 N N . VAL B 1 109 ? -1.227 -12.852 -4.023 1 95.62 109 VAL B N 1
ATOM 1901 C CA . VAL B 1 109 ? -0.227 -13.891 -3.809 1 95.62 109 VAL B CA 1
ATOM 1902 C C . VAL B 1 109 ? -0.739 -15.219 -4.355 1 95.62 109 VAL B C 1
ATOM 1904 O O . VAL B 1 109 ? 0.004 -15.953 -5.012 1 95.62 109 VAL B O 1
ATOM 1907 N N . LYS B 1 110 ? -1.993 -15.5 -4.098 1 97.5 110 LYS B N 1
ATOM 1908 C CA . LYS B 1 110 ? -2.588 -16.734 -4.617 1 97.5 110 LYS B CA 1
ATOM 1909 C C . LYS B 1 110 ? -2.553 -16.75 -6.145 1 97.5 110 LYS B C 1
ATOM 1911 O O . LYS B 1 110 ? -2.246 -17.781 -6.746 1 97.5 110 LYS B O 1
ATOM 1916 N N . TYR B 1 111 ? -2.836 -15.648 -6.738 1 95.69 111 TYR B N 1
ATOM 1917 C CA . TYR B 1 111 ? -2.787 -15.523 -8.195 1 95.69 111 TYR B CA 1
ATOM 1918 C C . TYR B 1 111 ? -1.391 -15.828 -8.719 1 95.69 111 TYR B C 1
ATOM 1920 O O . TYR B 1 111 ? -1.23 -16.641 -9.633 1 95.69 111 TYR B O 1
ATOM 1928 N N . TYR B 1 112 ? -0.428 -15.242 -8.148 1 93.44 112 TYR B N 1
ATOM 1929 C CA . TYR B 1 112 ? 0.938 -15.453 -8.609 1 93.44 112 TYR B CA 1
ATOM 1930 C C . TYR B 1 112 ? 1.368 -16.906 -8.383 1 93.44 112 TYR B C 1
ATOM 1932 O O . TYR B 1 112 ? 2.074 -17.484 -9.211 1 93.44 112 TYR B O 1
ATOM 1940 N N . PHE B 1 113 ? 0.971 -17.438 -7.324 1 95.19 113 PHE B N 1
ATOM 1941 C CA . PHE B 1 113 ? 1.241 -18.844 -7.066 1 95.19 113 PHE B CA 1
ATOM 1942 C C . PHE B 1 113 ? 0.631 -19.719 -8.148 1 95.19 113 PHE B C 1
ATOM 1944 O O . PHE B 1 113 ? 1.314 -20.578 -8.734 1 95.19 113 PHE B O 1
ATOM 1951 N N . ASP B 1 114 ? -0.662 -19.484 -8.422 1 97 114 ASP B N 1
ATOM 1952 C CA . ASP B 1 114 ? -1.367 -20.297 -9.406 1 97 114 ASP B CA 1
ATOM 1953 C C . ASP B 1 114 ? -0.771 -20.109 -10.797 1 97 114 ASP B C 1
ATOM 1955 O O . ASP B 1 114 ? -0.685 -21.062 -11.57 1 97 114 ASP B O 1
ATOM 1959 N N . VAL B 1 115 ? -0.374 -18.906 -11.102 1 93.81 115 VAL B N 1
ATOM 1960 C CA . VAL B 1 115 ? 0.297 -18.656 -12.375 1 93.81 115 VAL B CA 1
ATOM 1961 C C . VAL B 1 115 ? 1.603 -19.438 -12.43 1 93.81 115 VAL B C 1
ATOM 1963 O O . VAL B 1 115 ? 1.932 -20.031 -13.469 1 93.81 115 VAL B O 1
ATOM 1966 N N . SER B 1 116 ? 2.338 -19.453 -11.352 1 94.06 116 SER B N 1
ATOM 1967 C CA . SER B 1 116 ? 3.607 -20.188 -11.32 1 94.06 116 SER B CA 1
ATOM 1968 C C . SER B 1 116 ? 3.406 -21.672 -11.594 1 94.06 116 SER B C 1
ATOM 1970 O O . SER B 1 116 ? 4.301 -22.328 -12.125 1 94.06 116 SER B O 1
ATOM 1972 N N . GLN B 1 117 ? 2.191 -22.172 -11.305 1 95.44 117 GLN B N 1
ATOM 1973 C CA . GLN B 1 117 ? 1.891 -23.578 -11.523 1 95.44 117 GLN B CA 1
ATOM 1974 C C . GLN B 1 117 ? 1.618 -23.859 -12.992 1 95.44 117 GLN B C 1
ATOM 1976 O O . GLN B 1 117 ? 1.673 -25.016 -13.43 1 95.44 117 GLN B O 1
ATOM 1981 N N . VAL B 1 118 ? 1.287 -22.812 -13.719 1 95.25 118 VAL B N 1
ATOM 1982 C CA . VAL B 1 118 ? 0.98 -22.938 -15.141 1 95.25 118 VAL B CA 1
ATOM 1983 C C . VAL B 1 118 ? 2.271 -22.875 -15.953 1 95.25 118 VAL B C 1
ATOM 1985 O O . VAL B 1 118 ? 2.338 -23.422 -17.062 1 95.25 118 VAL B O 1
ATOM 1988 N N . LEU B 1 119 ? 3.318 -22.297 -15.453 1 92.88 119 LEU B N 1
ATOM 1989 C CA . LEU B 1 119 ? 4.586 -22.078 -16.141 1 92.88 119 LEU B CA 1
ATOM 1990 C C . LEU B 1 119 ? 5.473 -23.312 -16.047 1 92.88 119 LEU B C 1
ATOM 1992 O O . LEU B 1 119 ? 5.344 -24.109 -15.102 1 92.88 119 LEU B O 1
ATOM 1996 N N . THR B 1 120 ? 6.312 -23.438 -17.078 1 92.44 120 THR B N 1
ATOM 1997 C CA . THR B 1 120 ? 7.352 -24.453 -16.984 1 92.44 120 THR B CA 1
ATOM 1998 C C . THR B 1 120 ? 8.445 -24.031 -16 1 92.44 120 THR B C 1
ATOM 2000 O O . THR B 1 120 ? 8.555 -22.844 -15.68 1 92.44 120 THR B O 1
ATOM 2003 N N . PRO B 1 121 ? 9.195 -24.984 -15.5 1 90.94 121 PRO B N 1
ATOM 2004 C CA . PRO B 1 121 ? 10.297 -24.609 -14.602 1 90.94 121 PRO B CA 1
ATOM 2005 C C . PRO B 1 121 ? 11.219 -23.562 -15.211 1 90.94 121 PRO B C 1
ATOM 2007 O O . PRO B 1 121 ? 11.672 -22.656 -14.5 1 90.94 121 PRO B O 1
ATOM 2010 N N . GLU B 1 122 ? 11.508 -23.734 -16.484 1 90.38 122 GLU B N 1
ATOM 2011 C CA . GLU B 1 122 ? 12.367 -22.766 -17.156 1 90.38 122 GLU B CA 1
ATOM 2012 C C . GLU B 1 122 ? 11.727 -21.375 -17.172 1 90.38 122 GLU B C 1
ATOM 2014 O O . GLU B 1 122 ? 12.398 -20.375 -16.938 1 90.38 122 GLU B O 1
ATOM 2019 N N . GLN B 1 123 ? 10.461 -21.344 -17.5 1 88.38 123 GLN B N 1
ATOM 2020 C CA . GLN B 1 123 ? 9.703 -20.094 -17.516 1 88.38 123 GLN B CA 1
ATOM 2021 C C . GLN B 1 123 ? 9.68 -19.469 -16.125 1 88.38 123 GLN B C 1
ATOM 2023 O O . GLN B 1 123 ? 9.812 -18.25 -15.984 1 88.38 123 GLN B O 1
ATOM 2028 N N . ARG B 1 124 ? 9.57 -20.188 -15.078 1 89.25 124 ARG B N 1
ATOM 2029 C CA . ARG B 1 124 ? 9.539 -19.703 -13.703 1 89.25 124 ARG B CA 1
ATOM 2030 C C . ARG B 1 124 ? 10.859 -19.062 -13.312 1 89.25 124 ARG B C 1
ATOM 2032 O O . ARG B 1 124 ? 10.875 -18.031 -12.633 1 89.25 124 ARG B O 1
ATOM 2039 N N . GLU B 1 125 ? 11.922 -19.594 -13.688 1 87.38 125 GLU B N 1
ATOM 2040 C CA . GLU B 1 125 ? 13.234 -19.047 -13.398 1 87.38 125 GLU B CA 1
ATOM 2041 C C . GLU B 1 125 ? 13.43 -17.688 -14.086 1 87.38 125 GLU B C 1
ATOM 2043 O O . GLU B 1 125 ? 14.055 -16.781 -13.523 1 87.38 125 GLU B O 1
ATOM 2048 N N . LEU B 1 126 ? 12.898 -17.594 -15.281 1 84.12 126 LEU B N 1
ATOM 2049 C CA . LEU B 1 126 ? 12.984 -16.328 -16 1 84.12 126 LEU B CA 1
ATOM 2050 C C . LEU B 1 126 ? 12.195 -15.242 -15.297 1 84.12 126 LEU B C 1
ATOM 2052 O O . LEU B 1 126 ? 12.648 -14.102 -15.195 1 84.12 126 LEU B O 1
ATOM 2056 N N . VAL B 1 127 ? 11.016 -15.656 -14.82 1 82.5 127 VAL B N 1
ATOM 2057 C CA . VAL B 1 127 ? 10.18 -14.711 -14.086 1 82.5 127 VAL B CA 1
ATOM 2058 C C . VAL B 1 127 ? 10.906 -14.242 -12.828 1 82.5 127 VAL B C 1
ATOM 2060 O O . VAL B 1 127 ? 10.898 -13.055 -12.5 1 82.5 127 VAL B O 1
ATOM 2063 N N . LYS B 1 128 ? 11.477 -15.117 -12.102 1 82.81 128 LYS B N 1
ATOM 2064 C CA . LYS B 1 128 ? 12.227 -14.789 -10.898 1 82.81 128 LYS B CA 1
ATOM 2065 C C . LYS B 1 128 ? 13.336 -13.789 -11.195 1 82.81 128 LYS B C 1
ATOM 2067 O O . LYS B 1 128 ? 13.531 -12.828 -10.453 1 82.81 128 LYS B O 1
ATOM 2072 N N . LYS B 1 129 ? 14.062 -14 -12.203 1 81.56 129 LYS B N 1
ATOM 2073 C CA . LYS B 1 129 ? 15.164 -13.125 -12.602 1 81.56 129 LYS B CA 1
ATOM 2074 C C . LYS B 1 129 ? 14.656 -11.734 -12.969 1 81.56 129 LYS B C 1
ATOM 2076 O O . LYS B 1 129 ? 15.266 -10.727 -12.594 1 81.56 129 LYS B O 1
ATOM 2081 N N . ASP B 1 130 ? 13.539 -11.758 -13.648 1 75.44 130 ASP B N 1
ATOM 2082 C CA . ASP B 1 130 ? 12.953 -10.484 -14.07 1 75.44 130 ASP B CA 1
ATOM 2083 C C . ASP B 1 130 ? 12.508 -9.664 -12.859 1 75.44 130 ASP B C 1
ATOM 2085 O O . ASP B 1 130 ? 12.703 -8.453 -12.82 1 75.44 130 ASP B O 1
ATOM 2089 N N . LEU B 1 131 ? 11.844 -10.336 -11.977 1 74.06 131 LEU B N 1
ATOM 2090 C CA . LEU B 1 131 ? 11.359 -9.648 -10.789 1 74.06 131 LEU B CA 1
ATOM 2091 C C . LEU B 1 131 ? 12.516 -9.117 -9.953 1 74.06 131 LEU B C 1
ATOM 2093 O O . LEU B 1 131 ? 12.445 -8.016 -9.414 1 74.06 131 LEU B O 1
ATOM 2097 N N . SER B 1 132 ? 13.516 -9.945 -9.766 1 72.44 132 SER B N 1
ATOM 2098 C CA . SER B 1 132 ? 14.703 -9.508 -9.031 1 72.44 132 SER B CA 1
ATOM 2099 C C . SER B 1 132 ? 15.344 -8.289 -9.688 1 72.44 132 SER B C 1
ATOM 2101 O O . SER B 1 132 ? 15.82 -7.387 -9 1 72.44 132 SER B O 1
ATOM 2103 N N . ALA B 1 133 ? 15.281 -8.25 -10.984 1 67.25 133 ALA B N 1
ATOM 2104 C CA . ALA B 1 133 ? 15.859 -7.133 -11.734 1 67.25 133 ALA B CA 1
ATOM 2105 C C . ALA B 1 133 ? 15.008 -5.871 -11.586 1 67.25 133 ALA B C 1
ATOM 2107 O O . ALA B 1 133 ? 15.531 -4.758 -11.609 1 67.25 133 ALA B O 1
ATOM 2108 N N . ALA B 1 134 ? 13.719 -6.105 -11.539 1 59.62 134 ALA B N 1
ATOM 2109 C CA . ALA B 1 134 ? 12.805 -4.973 -11.453 1 59.62 134 ALA B CA 1
ATOM 2110 C C . ALA B 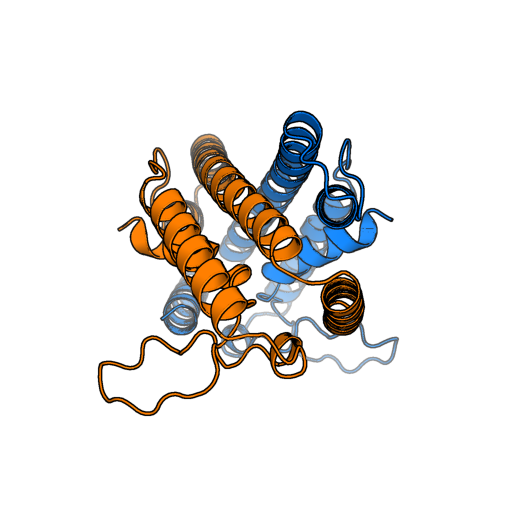1 134 ? 12.844 -4.336 -10.07 1 59.62 134 ALA B C 1
ATOM 2112 O O . ALA B 1 134 ? 12.656 -3.125 -9.93 1 59.62 134 ALA B O 1
ATOM 2113 N N . ILE B 1 135 ? 12.977 -5.082 -9.086 1 57.25 135 ILE B N 1
ATOM 2114 C CA . ILE B 1 135 ? 12.953 -4.578 -7.715 1 57.25 135 ILE B CA 1
ATOM 2115 C C . ILE B 1 135 ? 14.305 -3.959 -7.371 1 57.25 135 ILE B C 1
ATOM 2117 O O . ILE B 1 135 ? 14.383 -3.016 -6.578 1 57.25 135 ILE B O 1
ATOM 2121 N N . ASN B 1 136 ? 15.438 -4.34 -7.875 1 48.47 136 ASN B N 1
ATOM 2122 C CA . ASN B 1 136 ? 16.734 -3.711 -7.672 1 48.47 136 ASN B CA 1
ATOM 2123 C C . ASN B 1 136 ? 16.875 -2.42 -8.477 1 48.47 136 ASN B C 1
ATOM 2125 O O . ASN B 1 136 ? 16.609 -2.406 -9.68 1 48.47 136 ASN B O 1
#

Radius of gyration: 21.43 Å; Cα contacts (8 Å, |Δi|>4): 231; chains: 2; bounding box: 45×57×51 Å

Nearest PDB structures (foldseek):
  5ihf-assembly1_B  TM=9.220E-01  e=3.780E-09  Salmonella enterica subsp. enterica serovar Typhimurium str. SL1344
  5io8-assembly1_A  TM=9.083E-01  e=7.357E-08  Salmonella enterica subsp. enterica serovar Typhimurium str. SL1344
  5ihf-assembly1_B  TM=9.196E-01  e=2.893E-09  Salmonella enterica subsp. enterica serovar Typhimurium str. SL1344
  5io8-assembly1_A  TM=9.055E-01  e=8.817E-08  Salmonella enterica subsp. enterica serovar Typhimurium str. SL1344

Solvent-accessible surface area (backbone atoms only — not comparable to full-atom values): 15881 Å² total; per-residue (Å²): 124,68,56,56,59,49,50,54,62,49,57,71,64,63,51,71,27,74,42,54,81,82,72,82,88,84,76,86,78,61,83,67,42,54,78,29,71,73,50,75,74,54,75,72,51,72,66,47,34,53,52,44,52,51,47,49,51,50,39,54,52,55,53,70,65,57,80,86,59,76,58,58,90,61,50,67,56,49,39,38,72,68,74,50,88,49,68,67,59,48,51,47,36,43,50,27,47,37,53,51,50,42,51,48,49,50,47,49,52,51,42,52,30,55,46,51,70,64,44,50,73,71,46,45,54,52,48,53,52,41,52,55,56,65,75,98,124,71,56,57,60,50,50,54,63,50,59,73,66,64,48,70,23,72,45,55,80,83,76,80,90,84,79,86,80,61,84,66,41,53,74,29,73,72,48,75,75,55,78,73,50,71,66,47,38,54,52,45,51,52,46,49,51,49,39,53,51,55,52,69,65,58,81,86,58,75,59,55,92,61,52,65,56,48,38,38,73,67,74,50,89,49,68,67,60,49,52,45,36,43,50,28,47,37,55,51,52,43,53,46,48,50,46,49,53,50,41,52,31,56,45,50,70,64,43,51,72,70,46,46,52,53,47,54,53,42,50,54,54,67,74,97

Secondary structure (DSSP, 8-state):
-THHHHHHHHHHHTT-----------S-----GGG-TTTTTS---HHHHHHHHHHHHHHHHHHHT----S--TTHHHHHHHHT---HHHHHHHHHHHHHHHHHHHHHHHHHHHHHHHHS-HHHHHHHHHHHHHHH-/-THHHHHHHHHHHTT-----------------GGG-TTTTTS---H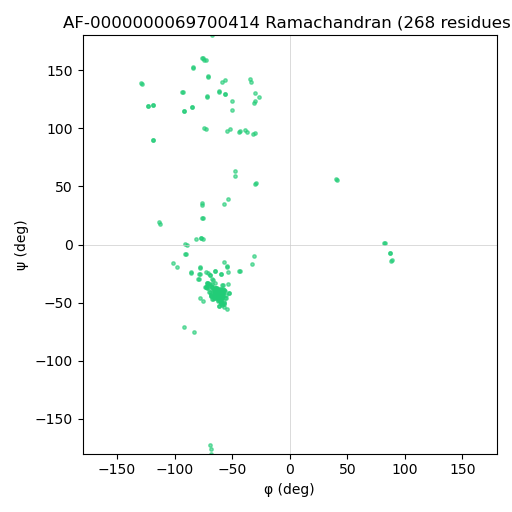HHHHHHHHHHHHHHHHHHT----S--TTHHHHHHHHT---HHHHHHHHHHHHHHHHHHHHHHHHHHHHHHHHS-HHHHHHHHHHHHHHH-

Organism: Klebsiella variicola (NCBI:txid244366)

InterPro domains:
  IPR012899 LTXXQ motif family protein [PF07813] (38-126)
  IPR012899 LTXXQ motif family protein [cd09916] (41-129)